Protein AF-A0A9E1KWN9-F1 (afdb_monomer)

Structure (mmCIF, N/CA/C/O backbone):
data_AF-A0A9E1KWN9-F1
#
_entry.id   AF-A0A9E1KWN9-F1
#
loop_
_atom_site.group_PDB
_atom_site.id
_atom_site.type_symbol
_atom_site.label_atom_id
_atom_site.label_alt_id
_atom_site.label_comp_id
_atom_site.label_asym_id
_atom_site.label_entity_id
_atom_site.label_seq_id
_atom_site.pdbx_PDB_ins_code
_atom_site.Cartn_x
_atom_site.Cartn_y
_atom_site.Cartn_z
_atom_site.occupancy
_atom_site.B_iso_or_equiv
_atom_site.auth_seq_id
_atom_site.auth_comp_id
_atom_site.auth_asym_id
_atom_site.auth_atom_id
_atom_site.pdbx_PDB_model_num
ATOM 1 N N . MET A 1 1 ? 59.776 -15.707 -30.354 1.00 56.22 1 MET A N 1
ATOM 2 C CA . MET A 1 1 ? 58.339 -15.728 -29.993 1.00 56.22 1 MET A CA 1
ATOM 3 C C . MET A 1 1 ? 57.561 -15.311 -31.237 1.00 56.22 1 MET A C 1
ATOM 5 O O . MET A 1 1 ? 57.771 -14.201 -31.705 1.00 56.22 1 MET A O 1
ATOM 9 N N . ASN A 1 2 ? 56.812 -16.227 -31.865 1.00 66.00 2 ASN A N 1
ATOM 10 C CA . ASN A 1 2 ? 56.290 -16.033 -33.228 1.00 66.00 2 ASN A CA 1
ATOM 11 C C . ASN A 1 2 ? 55.198 -14.960 -33.277 1.00 66.00 2 ASN A C 1
ATOM 13 O O . ASN A 1 2 ? 54.157 -15.102 -32.636 1.00 66.00 2 ASN A O 1
ATOM 17 N N . LEU A 1 3 ? 55.438 -13.918 -34.075 1.00 68.75 3 LEU A N 1
ATOM 18 C CA . LEU A 1 3 ? 54.578 -12.742 -34.233 1.00 68.75 3 LEU A CA 1
ATOM 19 C C . LEU A 1 3 ? 53.142 -13.106 -34.666 1.00 68.75 3 LEU A C 1
ATOM 21 O O . LEU A 1 3 ? 52.185 -12.446 -34.267 1.00 68.75 3 LEU A O 1
ATOM 25 N N . GLU A 1 4 ? 52.974 -14.206 -35.405 1.00 69.00 4 GLU A N 1
ATOM 26 C CA . GLU A 1 4 ? 51.660 -14.732 -35.800 1.00 69.00 4 GLU A CA 1
ATOM 27 C C . GLU A 1 4 ? 50.845 -15.288 -34.626 1.00 69.00 4 GLU A C 1
ATOM 29 O O . GLU A 1 4 ? 49.638 -15.061 -34.556 1.00 69.00 4 GLU A O 1
ATOM 34 N N . LYS A 1 5 ? 51.491 -15.941 -33.649 1.00 66.31 5 LYS A N 1
ATOM 35 C CA . LYS A 1 5 ? 50.798 -16.456 -32.456 1.00 66.31 5 LYS A CA 1
ATOM 36 C C . LYS A 1 5 ? 50.285 -15.320 -31.570 1.00 66.31 5 LYS A C 1
ATOM 38 O O . LYS A 1 5 ? 49.215 -15.445 -30.988 1.00 66.31 5 LYS A O 1
ATOM 43 N N . VAL A 1 6 ? 51.014 -14.201 -31.512 1.00 69.38 6 VAL A N 1
ATOM 44 C CA . VAL A 1 6 ? 50.623 -13.012 -30.733 1.00 69.38 6 VAL A CA 1
ATOM 45 C C . VAL A 1 6 ? 49.420 -12.302 -31.364 1.00 69.38 6 VAL A C 1
ATOM 47 O O . VAL A 1 6 ? 48.503 -11.910 -30.647 1.00 69.38 6 VAL A O 1
ATOM 50 N N . ARG A 1 7 ? 49.372 -12.200 -32.700 1.00 70.81 7 ARG A N 1
ATOM 51 C CA . ARG A 1 7 ? 48.224 -11.620 -33.421 1.00 70.81 7 ARG A CA 1
ATOM 52 C C . ARG A 1 7 ? 46.968 -12.485 -33.321 1.00 70.81 7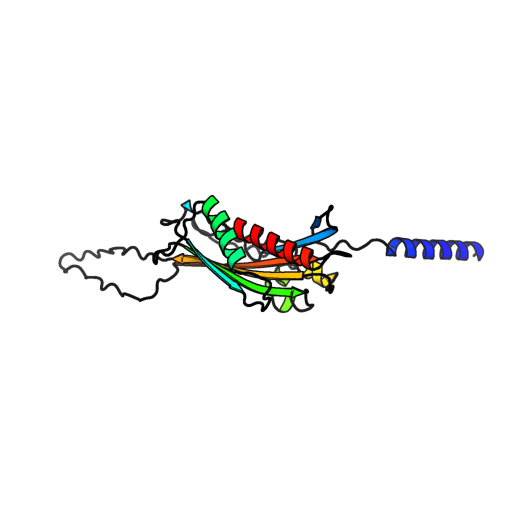 ARG A C 1
ATOM 54 O O . ARG A 1 7 ? 45.877 -11.955 -33.141 1.00 70.81 7 ARG A O 1
ATOM 61 N N . PHE A 1 8 ? 47.112 -13.807 -33.381 1.00 72.00 8 PHE A N 1
ATOM 62 C CA . PHE A 1 8 ? 45.975 -14.716 -33.234 1.00 72.00 8 PHE A CA 1
ATOM 63 C C . PHE A 1 8 ? 45.383 -14.667 -31.814 1.00 72.00 8 PHE A C 1
ATOM 65 O O . PHE A 1 8 ? 44.166 -14.592 -31.650 1.00 72.00 8 PHE A O 1
ATOM 72 N N . LEU A 1 9 ? 46.238 -14.603 -30.784 1.00 66.94 9 LEU A N 1
ATOM 73 C CA . LEU A 1 9 ? 45.800 -14.430 -29.395 1.00 66.94 9 LEU A CA 1
ATOM 74 C C . LEU A 1 9 ? 45.128 -13.071 -29.143 1.00 66.94 9 LEU A C 1
ATOM 76 O O . LEU A 1 9 ? 44.145 -13.027 -28.406 1.00 66.94 9 LEU A O 1
ATOM 80 N N . SER A 1 10 ? 45.595 -11.977 -29.760 1.00 69.56 10 SER A N 1
ATOM 81 C CA . SER A 1 10 ? 44.974 -10.658 -29.560 1.00 69.56 10 SER A CA 1
ATOM 82 C C . SER A 1 10 ? 43.585 -10.559 -30.196 1.00 69.56 10 SER A C 1
ATOM 84 O O . SER A 1 10 ? 42.695 -9.937 -29.623 1.00 69.56 10 SER A O 1
ATOM 86 N N . VAL A 1 11 ? 43.370 -11.193 -31.353 1.00 73.50 11 VAL A N 1
ATOM 87 C CA . VAL A 1 11 ? 42.056 -11.220 -32.019 1.00 73.50 11 VAL A CA 1
ATOM 88 C C . VAL A 1 11 ? 41.052 -12.050 -31.216 1.00 73.50 11 VAL A C 1
ATOM 90 O O . VAL A 1 11 ? 39.916 -11.616 -31.032 1.00 73.50 11 VAL A O 1
ATOM 93 N N . ILE A 1 12 ? 41.474 -13.192 -30.661 1.00 70.62 12 ILE A N 1
ATOM 94 C CA . ILE A 1 12 ? 40.624 -14.021 -29.790 1.00 70.62 12 ILE A CA 1
ATOM 95 C C . ILE A 1 12 ? 40.292 -13.292 -28.479 1.00 70.62 12 ILE A C 1
ATOM 97 O O . ILE A 1 12 ? 39.143 -13.323 -28.039 1.00 70.62 12 ILE A O 1
ATOM 101 N N . ALA A 1 13 ? 41.261 -12.592 -27.880 1.00 67.06 13 ALA A N 1
ATOM 102 C CA . ALA A 1 13 ? 41.037 -11.802 -26.669 1.00 67.06 13 ALA A CA 1
ATOM 103 C C . ALA A 1 13 ? 40.053 -10.639 -26.903 1.00 67.06 13 ALA A C 1
ATOM 105 O O . ALA A 1 13 ? 39.143 -10.444 -26.100 1.00 67.06 13 ALA A O 1
ATOM 106 N N . CYS A 1 14 ? 40.162 -9.918 -28.027 1.00 63.59 14 CYS A N 1
ATOM 107 C CA . CYS A 1 14 ? 39.187 -8.885 -28.394 1.00 63.59 14 CYS A CA 1
ATOM 108 C C . CYS A 1 14 ? 37.793 -9.463 -28.674 1.00 63.59 14 CYS A C 1
ATOM 110 O O . CYS A 1 14 ? 36.802 -8.875 -28.247 1.00 63.59 14 CYS A O 1
ATOM 112 N N . ALA A 1 15 ? 37.695 -10.620 -29.337 1.00 59.53 15 ALA A N 1
ATOM 113 C CA . ALA A 1 15 ? 36.408 -11.267 -29.590 1.00 59.53 15 ALA A CA 1
ATOM 114 C C . ALA A 1 15 ? 35.714 -11.698 -28.283 1.00 59.53 15 ALA A C 1
ATOM 116 O O . ALA A 1 15 ? 34.515 -11.482 -28.127 1.00 59.53 15 ALA A O 1
ATOM 117 N N . LEU A 1 16 ? 36.461 -12.230 -27.309 1.00 57.16 16 LEU A N 1
ATOM 118 C CA . LEU A 1 16 ? 35.929 -12.617 -25.995 1.00 57.16 16 LEU A CA 1
ATOM 119 C C . LEU A 1 16 ? 35.422 -11.423 -25.167 1.00 57.16 16 LEU A C 1
ATOM 121 O O . LEU A 1 16 ? 34.406 -11.553 -24.487 1.00 57.16 16 LEU A O 1
ATOM 125 N N . ILE A 1 17 ? 36.064 -10.253 -25.261 1.00 58.91 17 ILE A N 1
ATOM 126 C CA . ILE A 1 17 ? 35.610 -9.029 -24.571 1.00 58.91 17 ILE A CA 1
ATOM 127 C C . ILE A 1 17 ? 34.277 -8.524 -25.150 1.00 58.91 17 ILE A C 1
ATOM 129 O O . ILE A 1 17 ? 33.421 -8.056 -24.399 1.00 58.91 17 ILE A O 1
ATOM 133 N N . VAL A 1 18 ? 34.049 -8.680 -26.459 1.00 57.69 18 VAL A N 1
ATOM 134 C CA . VAL A 1 18 ? 32.788 -8.275 -27.106 1.00 57.69 18 VAL A CA 1
ATOM 135 C C . VAL A 1 18 ? 31.614 -9.171 -26.685 1.00 57.69 18 VAL A C 1
ATOM 137 O O . VAL A 1 18 ? 30.505 -8.671 -26.510 1.00 57.69 18 VAL A O 1
ATOM 140 N N . PHE A 1 19 ? 31.835 -10.467 -26.435 1.00 51.00 19 PHE A N 1
ATOM 141 C CA . PHE A 1 19 ? 30.758 -11.378 -26.014 1.00 51.00 19 PHE A CA 1
ATOM 142 C C . PHE A 1 19 ? 30.335 -11.223 -24.544 1.00 51.00 19 PHE A C 1
ATOM 144 O O . PHE A 1 19 ? 29.174 -11.474 -24.221 1.00 51.00 19 PHE A O 1
ATOM 151 N N . ILE A 1 20 ? 31.220 -10.762 -23.653 1.00 53.47 20 ILE A N 1
ATOM 152 C CA . ILE A 1 20 ? 30.871 -10.517 -22.239 1.00 53.47 20 ILE A CA 1
ATOM 153 C C . ILE A 1 20 ? 30.045 -9.220 -22.081 1.00 53.47 20 ILE A C 1
ATOM 155 O O . ILE A 1 20 ? 29.282 -9.081 -21.127 1.00 53.47 20 ILE A O 1
ATOM 159 N N . GLY A 1 21 ? 30.103 -8.302 -23.054 1.00 45.66 21 GLY A N 1
ATOM 160 C CA . GLY A 1 21 ? 29.384 -7.022 -23.032 1.00 45.66 21 GLY A CA 1
ATOM 161 C C . GLY A 1 21 ? 27.869 -7.078 -23.297 1.00 45.66 21 GLY A C 1
ATOM 162 O O . GLY A 1 21 ? 27.203 -6.054 -23.167 1.00 45.66 21 GLY A O 1
ATOM 163 N N . CYS A 1 22 ? 27.297 -8.235 -23.657 1.00 49.06 22 CYS A N 1
ATOM 164 C CA . CYS A 1 22 ? 25.861 -8.364 -23.967 1.00 49.06 22 CYS A CA 1
ATOM 165 C C . CYS A 1 22 ? 25.029 -9.091 -22.898 1.00 49.06 22 CYS A C 1
ATOM 167 O O . CYS A 1 22 ? 23.821 -9.267 -23.085 1.00 49.06 22 CYS A O 1
ATOM 169 N N . ALA A 1 23 ? 25.623 -9.495 -21.772 1.00 44.94 23 ALA A N 1
ATOM 170 C CA . ALA A 1 23 ? 24.852 -10.004 -20.644 1.00 44.94 23 ALA A CA 1
ATOM 171 C C . ALA A 1 23 ? 24.158 -8.826 -19.947 1.00 44.94 23 ALA A C 1
ATOM 173 O O . ALA A 1 23 ? 24.761 -8.111 -19.148 1.00 44.94 23 ALA A O 1
ATOM 174 N N . ARG A 1 24 ? 22.885 -8.589 -20.292 1.00 51.06 24 ARG A N 1
ATOM 175 C CA . ARG A 1 24 ? 22.071 -7.550 -19.650 1.00 51.06 24 ARG A CA 1
ATOM 176 C C . ARG A 1 24 ? 21.989 -7.860 -18.154 1.00 51.06 24 ARG A C 1
ATOM 178 O O . ARG A 1 24 ? 21.494 -8.934 -17.809 1.00 51.06 24 ARG A O 1
ATOM 185 N N . PRO A 1 25 ? 22.426 -6.956 -17.269 1.00 51.59 25 PRO A N 1
ATOM 186 C CA . PRO A 1 25 ? 22.285 -7.174 -15.844 1.00 51.59 25 PRO A CA 1
ATOM 187 C C . PRO A 1 25 ? 20.797 -7.221 -15.514 1.00 51.59 25 PRO A C 1
ATOM 189 O O . PRO A 1 25 ? 20.053 -6.252 -15.670 1.00 51.59 25 PRO A O 1
ATOM 192 N N . THR A 1 26 ? 20.342 -8.396 -15.098 1.00 49.69 26 THR A N 1
ATOM 193 C CA . THR A 1 26 ? 19.056 -8.550 -14.431 1.00 49.69 26 THR A CA 1
ATOM 194 C C . THR A 1 26 ? 19.097 -7.696 -13.175 1.00 49.69 26 THR A C 1
ATOM 196 O O . THR A 1 26 ? 19.992 -7.873 -12.346 1.00 49.69 26 THR A O 1
ATOM 199 N N . ARG A 1 27 ? 18.154 -6.759 -13.044 1.00 57.09 27 ARG A N 1
ATOM 200 C CA . ARG A 1 27 ? 18.037 -5.908 -11.861 1.00 57.09 27 ARG A CA 1
ATOM 201 C C . ARG A 1 27 ? 17.775 -6.821 -10.659 1.00 57.09 27 ARG A C 1
ATOM 203 O O . ARG A 1 27 ? 16.701 -7.411 -10.545 1.00 57.09 27 ARG A O 1
ATOM 210 N N . LEU A 1 28 ? 18.798 -7.024 -9.830 1.00 54.22 28 LEU A N 1
ATOM 211 C CA . LEU A 1 28 ? 18.762 -7.979 -8.724 1.00 54.22 28 LEU A CA 1
ATOM 212 C C . LEU A 1 28 ? 17.609 -7.623 -7.773 1.00 54.22 28 LEU A C 1
ATOM 214 O O . LEU A 1 28 ? 17.496 -6.487 -7.320 1.00 54.22 28 LEU A O 1
ATOM 218 N N . GLY A 1 29 ? 16.744 -8.600 -7.492 1.00 62.94 29 GLY A N 1
ATOM 219 C CA . GLY A 1 29 ? 15.608 -8.456 -6.577 1.00 62.94 29 GLY A CA 1
ATOM 220 C C . GLY A 1 29 ? 14.261 -8.106 -7.224 1.00 62.94 29 GLY A C 1
ATOM 221 O O . GLY A 1 29 ? 13.245 -8.156 -6.536 1.00 62.94 29 GLY A O 1
ATOM 222 N N . MET A 1 30 ? 14.202 -7.813 -8.527 1.00 74.00 30 MET A N 1
ATOM 223 C CA . MET A 1 30 ? 12.922 -7.661 -9.230 1.00 74.00 30 MET A CA 1
ATOM 224 C C . MET A 1 30 ? 12.526 -8.920 -9.992 1.00 74.00 30 MET A C 1
ATOM 226 O O . MET A 1 30 ? 13.355 -9.591 -10.605 1.00 74.00 30 MET A O 1
ATOM 230 N N . ILE A 1 31 ? 11.231 -9.217 -9.978 1.00 78.56 31 ILE A N 1
ATOM 231 C CA . ILE A 1 31 ? 10.635 -10.302 -10.749 1.00 78.56 31 ILE A CA 1
ATOM 232 C C . ILE A 1 31 ? 10.217 -9.731 -12.099 1.00 78.56 31 ILE A C 1
ATOM 234 O O . ILE A 1 31 ? 9.526 -8.715 -12.158 1.00 78.56 31 ILE A O 1
ATOM 238 N N . LYS A 1 32 ? 10.649 -10.380 -13.182 1.00 82.25 32 LYS A N 1
ATOM 239 C CA . LYS A 1 32 ? 10.257 -10.019 -14.544 1.00 82.25 32 LYS A CA 1
ATOM 240 C C . LYS A 1 32 ? 8.963 -10.733 -14.917 1.00 82.25 32 LYS A C 1
ATOM 242 O O . LYS A 1 32 ? 8.909 -11.960 -14.880 1.00 82.25 32 LYS A O 1
ATOM 247 N N . ASP A 1 33 ? 7.964 -9.971 -15.334 1.00 82.44 33 ASP A N 1
ATOM 248 C CA . ASP A 1 33 ? 6.782 -10.497 -16.000 1.00 82.44 33 ASP A CA 1
ATOM 249 C C . ASP A 1 33 ? 7.162 -10.963 -17.421 1.00 82.44 33 ASP A C 1
ATOM 251 O O . ASP A 1 33 ? 7.656 -10.157 -18.221 1.00 82.44 33 ASP A O 1
ATOM 255 N N . PRO A 1 34 ? 6.980 -12.254 -17.758 1.00 76.94 34 PRO A N 1
ATOM 256 C CA . PRO A 1 34 ? 7.309 -12.772 -19.080 1.00 76.94 34 PRO A CA 1
ATOM 257 C C . PRO A 1 34 ? 6.409 -12.216 -20.192 1.00 76.94 34 PRO A C 1
ATOM 259 O O . PRO A 1 34 ? 6.856 -12.177 -21.336 1.00 76.94 34 PRO A O 1
ATOM 262 N N . ALA A 1 35 ? 5.180 -11.785 -19.885 1.00 81.56 35 ALA A N 1
ATOM 263 C CA . ALA A 1 35 ? 4.227 -11.299 -20.882 1.00 81.56 35 ALA A CA 1
ATOM 264 C C . ALA A 1 35 ? 4.481 -9.834 -21.254 1.00 81.56 35 ALA A C 1
ATOM 266 O O . ALA A 1 35 ? 4.519 -9.487 -22.432 1.00 81.56 35 ALA A O 1
ATOM 267 N N . THR A 1 36 ? 4.676 -8.976 -20.251 1.00 81.00 36 THR A N 1
ATOM 268 C CA . THR A 1 36 ? 4.820 -7.523 -20.451 1.00 81.00 36 THR A CA 1
ATOM 269 C C . THR A 1 36 ? 6.276 -7.060 -20.478 1.00 81.00 36 THR A C 1
ATOM 271 O O . THR A 1 36 ? 6.574 -5.963 -20.938 1.00 81.00 36 THR A O 1
ATOM 274 N N . GLY A 1 37 ? 7.208 -7.871 -19.970 1.00 79.94 37 GLY A N 1
ATOM 275 C CA . GLY A 1 37 ? 8.608 -7.485 -19.797 1.00 79.94 37 GLY A CA 1
ATOM 276 C C . GLY A 1 37 ? 8.856 -6.522 -18.629 1.00 79.94 37 GLY A C 1
ATOM 277 O O . GLY A 1 37 ? 10.023 -6.217 -18.358 1.00 79.94 37 GLY A O 1
ATOM 278 N N . ILE A 1 38 ? 7.801 -6.088 -17.926 1.00 84.12 38 ILE A N 1
ATOM 279 C CA . ILE A 1 38 ? 7.877 -5.238 -16.735 1.00 84.12 38 ILE A CA 1
ATOM 280 C C . ILE A 1 38 ? 8.562 -6.017 -15.613 1.00 84.12 38 ILE A C 1
ATOM 282 O O . ILE A 1 38 ? 8.263 -7.180 -15.353 1.00 84.12 38 ILE A O 1
ATOM 286 N N . GLN A 1 39 ? 9.492 -5.367 -14.933 1.00 83.62 39 GLN A N 1
ATOM 287 C CA . GLN A 1 39 ? 10.142 -5.871 -13.734 1.00 83.62 39 GLN A CA 1
ATOM 288 C C . GLN A 1 39 ? 9.571 -5.136 -12.533 1.00 83.62 39 GLN A C 1
ATOM 290 O O . GLN A 1 39 ? 9.497 -3.911 -12.550 1.00 83.62 39 GLN A O 1
ATOM 295 N N . TYR A 1 40 ? 9.176 -5.858 -11.494 1.00 85.81 40 TYR A N 1
ATOM 296 C CA . TYR A 1 40 ? 8.604 -5.261 -10.291 1.00 85.81 40 TYR A CA 1
ATOM 297 C C . TYR A 1 40 ? 9.158 -5.900 -9.021 1.00 85.81 40 TYR A C 1
ATOM 299 O O . TYR A 1 40 ? 9.626 -7.040 -9.014 1.00 85.81 40 TYR A O 1
ATOM 307 N N . GLY A 1 41 ? 9.088 -5.159 -7.923 1.00 82.94 41 GLY A N 1
ATOM 308 C CA . GLY A 1 41 ? 9.465 -5.622 -6.599 1.00 82.94 41 GLY A CA 1
ATOM 309 C C . GLY A 1 41 ? 8.856 -4.761 -5.499 1.00 82.94 41 GLY A C 1
ATOM 310 O O . GLY A 1 41 ? 8.174 -3.763 -5.744 1.00 82.94 41 GLY A O 1
ATOM 311 N N . SER A 1 42 ? 9.065 -5.193 -4.262 1.00 82.88 42 SER A N 1
ATOM 312 C CA . SER A 1 42 ? 8.565 -4.498 -3.081 1.00 82.88 42 SER A CA 1
ATOM 313 C C . SER A 1 42 ? 9.488 -4.698 -1.890 1.00 82.88 42 SER A C 1
ATOM 315 O O . SER A 1 42 ? 10.110 -5.753 -1.764 1.00 82.88 42 SER A O 1
ATOM 317 N N . ALA A 1 43 ? 9.505 -3.710 -1.002 1.00 81.00 43 ALA A N 1
ATOM 318 C CA . ALA A 1 43 ? 10.185 -3.701 0.284 1.00 81.00 43 ALA A CA 1
ATOM 319 C C . ALA A 1 43 ? 9.190 -3.320 1.383 1.00 81.00 43 ALA A C 1
ATOM 321 O O . ALA A 1 43 ? 8.525 -2.291 1.291 1.00 81.00 43 ALA A O 1
ATOM 322 N N . ILE A 1 44 ? 9.103 -4.133 2.429 1.00 79.12 44 ILE A N 1
ATOM 323 C CA . ILE A 1 44 ? 8.234 -3.914 3.583 1.00 79.12 44 ILE A CA 1
ATOM 324 C C . ILE A 1 44 ? 9.124 -3.823 4.819 1.00 79.12 44 ILE A C 1
ATOM 326 O O . ILE A 1 44 ? 9.895 -4.739 5.114 1.00 79.12 44 ILE A O 1
ATOM 330 N N . GLU A 1 45 ? 9.015 -2.709 5.542 1.00 74.56 45 GLU A N 1
ATOM 331 C CA . GLU A 1 45 ? 9.765 -2.473 6.775 1.00 74.56 45 GLU A CA 1
ATOM 332 C C . GLU A 1 45 ? 9.358 -3.473 7.861 1.00 74.56 45 GLU A C 1
ATOM 334 O O . GLU A 1 45 ? 10.198 -4.070 8.519 1.00 74.56 45 GLU A O 1
ATOM 339 N N . ARG A 1 46 ? 8.059 -3.670 8.081 1.00 72.38 46 ARG A N 1
ATOM 340 C CA . ARG A 1 46 ? 7.550 -4.646 9.052 1.00 72.38 46 ARG A CA 1
ATOM 341 C C . ARG A 1 46 ? 6.267 -5.270 8.536 1.00 72.38 46 ARG A C 1
ATOM 343 O O . ARG A 1 46 ? 5.316 -4.557 8.228 1.00 72.38 46 ARG A O 1
ATOM 350 N N . SER A 1 47 ? 6.215 -6.589 8.473 1.00 67.88 47 SER A N 1
ATOM 351 C CA . SER A 1 47 ? 4.940 -7.297 8.423 1.00 67.88 47 SER A CA 1
ATOM 352 C C . SER A 1 47 ? 4.336 -7.308 9.827 1.00 67.88 47 SER A C 1
ATOM 354 O O . SER A 1 47 ? 5.038 -7.562 10.800 1.00 67.88 47 SER A O 1
ATOM 356 N N . PHE A 1 48 ? 3.054 -6.994 9.946 1.00 71.50 48 PHE A N 1
ATOM 357 C CA . PHE A 1 48 ? 2.247 -7.385 11.094 1.00 71.50 48 PHE A CA 1
ATOM 358 C C . PHE A 1 48 ? 1.057 -8.166 10.550 1.00 71.50 48 PHE A C 1
ATOM 360 O O . PHE A 1 48 ? 0.631 -7.893 9.436 1.00 71.50 48 PHE A O 1
ATOM 367 N N . PHE A 1 49 ? 0.575 -9.142 11.314 1.00 68.12 49 PHE A N 1
ATOM 368 C CA . PHE A 1 49 ? -0.596 -9.946 10.977 1.00 68.12 49 PHE A CA 1
ATOM 369 C C . PHE A 1 49 ? -1.654 -9.700 12.046 1.00 68.12 49 PHE A C 1
ATOM 371 O O . PHE A 1 49 ? -1.346 -9.769 13.240 1.00 68.12 49 PHE A O 1
ATOM 378 N N . ILE A 1 50 ? -2.864 -9.353 11.620 1.00 70.94 50 ILE A N 1
ATOM 379 C CA . ILE A 1 50 ? -3.960 -8.948 12.494 1.00 70.94 50 ILE A CA 1
ATOM 380 C C . ILE A 1 50 ? -5.223 -9.658 12.012 1.00 70.94 50 ILE A C 1
ATOM 382 O O . ILE A 1 50 ? -5.632 -9.441 10.886 1.00 70.94 50 ILE A O 1
ATOM 386 N N . ASP A 1 51 ? -5.856 -10.459 12.869 1.00 72.50 51 ASP A N 1
ATOM 387 C CA . ASP A 1 51 ? -7.091 -11.176 12.520 1.00 72.50 51 ASP A CA 1
ATOM 388 C C . ASP A 1 51 ? -8.315 -10.478 13.134 1.00 72.50 51 ASP A C 1
ATOM 390 O O . ASP A 1 51 ? -8.277 -10.035 14.287 1.00 72.50 51 ASP A O 1
ATOM 394 N N . ALA A 1 52 ? -9.417 -10.381 12.386 1.00 74.25 52 ALA A N 1
ATOM 395 C CA . ALA A 1 52 ? -10.669 -9.784 12.848 1.00 74.25 52 ALA A CA 1
ATOM 396 C C . ALA A 1 52 ? -11.197 -10.446 14.134 1.00 74.25 52 ALA A C 1
ATOM 398 O O . ALA A 1 52 ? -11.750 -9.759 14.998 1.00 74.25 52 ALA A O 1
ATOM 399 N N . SER A 1 53 ? -10.976 -11.753 14.306 1.00 74.00 53 SER A N 1
ATOM 400 C CA . SER A 1 53 ? -11.410 -12.526 15.473 1.00 74.00 53 SER A CA 1
ATOM 401 C C . SER A 1 53 ? -10.689 -12.137 16.767 1.00 74.00 53 SER A C 1
ATOM 403 O O . SER A 1 53 ? -11.123 -12.522 17.851 1.00 74.00 53 SER A O 1
ATOM 405 N N . GLN A 1 54 ? -9.573 -11.407 16.681 1.00 73.19 54 GLN A N 1
ATOM 406 C CA . GLN A 1 54 ? -8.802 -10.961 17.846 1.00 73.19 54 GLN A CA 1
ATOM 407 C C . GLN A 1 54 ? -9.412 -9.725 18.522 1.00 73.19 54 GLN A C 1
ATOM 409 O O . GLN A 1 54 ? -8.970 -9.336 19.608 1.00 73.19 54 GLN A O 1
ATOM 414 N N . PHE A 1 55 ? -10.422 -9.101 17.910 1.00 74.62 55 PHE A N 1
ATOM 415 C CA . PHE A 1 55 ? -11.035 -7.875 18.410 1.00 74.62 55 PHE A CA 1
ATOM 416 C C . PHE A 1 55 ? -12.453 -8.107 18.916 1.00 74.62 55 PHE A C 1
ATOM 418 O O . PHE A 1 55 ? -13.255 -8.790 18.293 1.00 74.62 55 PHE A O 1
ATOM 425 N N . GLU A 1 56 ? -12.800 -7.436 20.020 1.00 71.69 56 GLU A N 1
ATOM 426 C CA . GLU A 1 56 ? -14.182 -7.400 20.527 1.00 71.69 56 GLU A CA 1
ATOM 427 C C . GLU A 1 56 ? -15.153 -6.743 19.526 1.00 71.69 56 GLU A C 1
ATOM 429 O O . GLU A 1 56 ? -16.358 -6.964 19.585 1.00 71.69 56 GLU A O 1
ATOM 434 N N . SER A 1 57 ? -14.634 -5.912 18.617 1.00 78.62 57 SER A N 1
ATOM 435 C CA . SER A 1 57 ? -15.388 -5.297 17.531 1.00 78.62 57 SER A CA 1
ATOM 436 C C . SER A 1 57 ? -14.574 -5.376 16.246 1.00 78.62 57 SER A C 1
ATOM 438 O O . SER A 1 57 ? -13.478 -4.825 16.166 1.00 78.62 57 SER A O 1
ATOM 440 N N . ASN A 1 58 ? -15.154 -6.012 15.233 1.00 82.75 58 ASN A N 1
ATOM 441 C CA . ASN A 1 58 ? -14.647 -6.071 13.862 1.00 82.75 58 ASN A CA 1
ATOM 442 C C . ASN A 1 58 ? -14.991 -4.808 13.046 1.00 82.75 58 ASN A C 1
ATOM 444 O O . ASN A 1 58 ? -14.795 -4.785 11.831 1.00 82.75 58 ASN A O 1
ATOM 448 N N . TYR A 1 59 ? -15.529 -3.766 13.693 1.00 88.81 59 TYR A N 1
ATOM 449 C CA . TYR A 1 59 ? -15.865 -2.514 13.029 1.00 88.81 59 TYR A CA 1
ATOM 450 C C . TYR A 1 59 ? -14.605 -1.678 12.818 1.00 88.81 59 TYR A C 1
ATOM 452 O O . TYR A 1 59 ? -13.944 -1.265 13.784 1.00 88.81 59 TYR A O 1
ATOM 460 N N . MET A 1 60 ? -14.273 -1.432 11.555 1.00 88.69 60 MET A N 1
ATOM 461 C CA . MET A 1 60 ? -13.043 -0.775 11.147 1.00 88.69 60 MET A CA 1
ATOM 462 C C . MET A 1 60 ? -13.327 0.563 10.473 1.00 88.69 60 MET A C 1
ATOM 464 O O . MET A 1 60 ? -14.161 0.678 9.581 1.00 88.69 60 MET A O 1
ATOM 468 N N . LYS A 1 61 ? -12.570 1.584 10.874 1.00 91.12 61 LYS A N 1
ATOM 469 C CA . LYS A 1 61 ? -12.521 2.871 10.189 1.00 91.12 61 LYS A CA 1
ATOM 470 C C . LYS A 1 61 ? -11.321 2.909 9.257 1.00 91.12 61 LYS A C 1
ATOM 472 O O . LYS A 1 61 ? -10.185 2.974 9.730 1.00 91.12 61 LYS A O 1
ATOM 477 N N . LEU A 1 62 ? -11.578 2.913 7.954 1.00 91.69 62 LEU A N 1
ATOM 478 C CA . LEU A 1 62 ? -10.551 3.084 6.934 1.00 91.69 62 LEU A CA 1
ATOM 479 C C . LEU A 1 62 ? -10.363 4.569 6.598 1.00 91.69 62 LEU A C 1
ATOM 481 O O . LEU A 1 62 ? -11.313 5.342 6.503 1.00 91.69 62 LEU A O 1
ATOM 485 N N . SER A 1 63 ? -9.112 4.978 6.440 1.00 91.88 63 SER A N 1
ATOM 486 C CA . SER A 1 63 ? -8.711 6.294 5.961 1.00 91.88 63 SER A CA 1
ATOM 487 C C . SER A 1 63 ? -7.545 6.115 5.005 1.00 91.88 63 SER A C 1
ATOM 489 O O . SER A 1 63 ? -6.660 5.289 5.228 1.00 91.88 63 SER A O 1
ATOM 491 N N . ALA A 1 64 ? -7.527 6.895 3.933 1.00 92.38 64 ALA A N 1
ATOM 492 C CA . ALA A 1 64 ? -6.368 6.974 3.070 1.00 92.38 64 ALA A CA 1
ATOM 493 C C . ALA A 1 64 ? -6.122 8.422 2.655 1.00 92.38 64 ALA A C 1
ATOM 495 O O . ALA A 1 64 ? -7.052 9.222 2.538 1.00 92.38 64 ALA A O 1
ATOM 496 N N . ARG A 1 65 ? -4.852 8.782 2.477 1.00 93.56 65 ARG A N 1
ATOM 497 C CA . ARG A 1 65 ? -4.426 10.134 2.109 1.00 93.56 65 ARG A CA 1
ATOM 498 C C . ARG A 1 65 ? -3.281 10.075 1.118 1.00 93.56 65 ARG A C 1
ATOM 500 O O . ARG A 1 65 ? -2.368 9.263 1.255 1.00 93.56 65 ARG A O 1
ATOM 507 N N . ASN A 1 66 ? -3.314 10.987 0.159 1.00 92.06 66 ASN A N 1
ATOM 508 C CA . ASN A 1 66 ? -2.215 11.222 -0.758 1.00 92.06 66 ASN A CA 1
ATOM 509 C C . ASN A 1 66 ? -1.489 12.499 -0.334 1.00 92.06 66 ASN A C 1
ATOM 511 O O . ASN A 1 66 ? -2.081 13.576 -0.377 1.00 92.06 66 ASN A O 1
ATOM 515 N N . VAL A 1 67 ? -0.231 12.372 0.086 1.00 92.75 67 VAL A N 1
ATOM 516 C CA . VAL A 1 67 ? 0.650 13.516 0.371 1.00 92.75 67 VAL A CA 1
ATOM 517 C C . VAL A 1 67 ? 1.857 13.555 -0.569 1.00 92.75 67 VAL A C 1
ATOM 519 O O . VAL A 1 67 ? 2.737 14.390 -0.393 1.00 92.75 67 VAL A O 1
ATOM 522 N N . SER A 1 68 ? 1.894 12.684 -1.582 1.00 87.88 68 SER A N 1
ATOM 523 C CA . SER A 1 68 ? 3.008 12.586 -2.525 1.00 87.88 68 SER A CA 1
ATOM 524 C C . SER A 1 68 ? 2.968 13.636 -3.634 1.00 87.88 68 SER A C 1
ATOM 526 O O . SER A 1 68 ? 3.937 13.771 -4.374 1.00 87.88 68 SER A O 1
ATOM 528 N N . GLY A 1 69 ? 1.841 14.334 -3.801 1.00 84.50 69 GLY A N 1
ATOM 529 C CA . GLY A 1 69 ? 1.628 15.308 -4.878 1.00 84.50 69 GLY A CA 1
ATOM 530 C C . GLY A 1 69 ? 1.212 14.703 -6.227 1.00 84.50 69 GLY A C 1
ATOM 531 O O . GLY A 1 69 ? 0.991 15.445 -7.180 1.00 84.50 69 GLY A O 1
ATOM 532 N N . ASP A 1 70 ? 1.054 13.379 -6.322 1.00 86.00 70 ASP A N 1
ATOM 533 C CA . ASP A 1 70 ? 0.646 12.701 -7.561 1.00 86.00 70 ASP A CA 1
ATOM 534 C C . ASP A 1 70 ? -0.882 12.646 -7.683 1.00 86.00 70 ASP A C 1
ATOM 536 O O . ASP A 1 70 ? -1.536 11.786 -7.092 1.00 86.00 70 ASP A O 1
ATOM 540 N N . TYR A 1 71 ? -1.467 13.545 -8.474 1.00 79.12 71 TYR A N 1
ATOM 541 C CA . TYR A 1 71 ? -2.919 13.624 -8.668 1.00 79.12 71 TYR A CA 1
ATOM 542 C C . TYR A 1 71 ? -3.522 12.389 -9.362 1.00 79.12 71 TYR A C 1
ATOM 544 O O . TYR A 1 71 ? -4.728 12.161 -9.264 1.00 79.12 71 TYR A O 1
ATOM 552 N N . ASN A 1 72 ? -2.710 11.560 -10.029 1.00 78.50 72 ASN A N 1
ATOM 553 C CA . ASN A 1 72 ? -3.188 10.332 -10.667 1.00 78.50 72 ASN A CA 1
ATOM 554 C C . ASN A 1 72 ? -3.447 9.214 -9.650 1.00 78.50 72 ASN A C 1
ATOM 556 O O . ASN A 1 72 ? -3.962 8.148 -10.009 1.00 78.50 72 ASN A O 1
ATOM 560 N N . TYR A 1 73 ? -3.062 9.402 -8.387 1.00 79.75 73 TYR A N 1
ATOM 561 C CA . TYR A 1 73 ? -3.333 8.455 -7.317 1.00 79.75 73 TYR A CA 1
ATOM 562 C C . TYR A 1 73 ? -4.700 8.748 -6.680 1.00 79.75 73 TYR A C 1
ATOM 564 O O . TYR A 1 73 ? -4.818 9.505 -5.712 1.00 79.75 73 TYR A O 1
ATOM 572 N N . LYS A 1 74 ? -5.754 8.137 -7.235 1.00 85.25 74 LYS A N 1
ATOM 573 C CA . LYS A 1 74 ? -7.129 8.272 -6.736 1.00 85.25 74 LYS A CA 1
ATOM 574 C C . LYS A 1 74 ? -7.305 7.526 -5.416 1.00 85.25 74 LYS A C 1
ATOM 576 O O . LYS A 1 74 ? -7.343 6.299 -5.371 1.00 85.25 74 LYS A O 1
ATOM 581 N N . ILE A 1 75 ? -7.432 8.289 -4.335 1.00 89.31 75 ILE A N 1
ATOM 582 C CA . ILE A 1 75 ? -7.625 7.750 -2.985 1.00 89.31 75 ILE A CA 1
ATOM 583 C C . ILE A 1 75 ? -8.966 7.022 -2.837 1.00 89.31 75 ILE A C 1
ATOM 585 O O . ILE A 1 75 ? -9.011 5.998 -2.165 1.00 89.31 75 ILE A O 1
ATOM 589 N N . SER A 1 76 ? -10.024 7.488 -3.506 1.00 89.44 76 SER A N 1
ATOM 590 C CA . SER A 1 76 ? -11.338 6.825 -3.516 1.00 89.44 76 SER A CA 1
ATOM 591 C C . SER A 1 76 ? -11.253 5.367 -3.962 1.00 89.44 76 SER A C 1
ATOM 593 O O . SER A 1 76 ? -11.820 4.487 -3.323 1.00 89.44 76 SER A O 1
ATOM 595 N N . ASP A 1 77 ? -10.495 5.113 -5.028 1.00 89.44 77 ASP A N 1
ATOM 596 C CA . ASP A 1 77 ? -10.387 3.789 -5.637 1.00 89.44 77 ASP A CA 1
ATOM 597 C C . ASP A 1 77 ? -9.584 2.852 -4.728 1.00 89.44 77 ASP A C 1
ATOM 599 O O . ASP A 1 77 ? -9.908 1.673 -4.595 1.00 89.44 77 ASP A O 1
ATOM 603 N N . LEU A 1 78 ? -8.554 3.384 -4.058 1.00 88.81 78 LEU A N 1
ATOM 604 C CA . LEU A 1 78 ? -7.801 2.645 -3.048 1.00 88.81 78 LEU A CA 1
ATOM 605 C C . LEU A 1 78 ? -8.697 2.263 -1.863 1.00 88.81 78 LEU A C 1
ATOM 607 O O . LEU A 1 78 ? -8.686 1.105 -1.457 1.00 88.81 78 LEU A O 1
ATOM 611 N N . VAL A 1 79 ? -9.469 3.216 -1.332 1.00 91.88 79 VAL A N 1
ATOM 612 C CA . VAL A 1 79 ? -10.383 2.983 -0.203 1.00 91.88 79 VAL A CA 1
ATOM 613 C C . VAL A 1 79 ? -11.408 1.915 -0.566 1.00 91.88 79 VAL A C 1
ATOM 615 O O . VAL A 1 79 ? -11.461 0.901 0.117 1.00 91.88 79 VAL A O 1
ATOM 618 N N . GLY A 1 80 ? -12.135 2.067 -1.677 1.00 92.12 80 GLY A N 1
ATOM 619 C CA . GLY A 1 80 ? -13.187 1.116 -2.053 1.00 92.12 80 GLY A CA 1
ATOM 620 C C . GLY A 1 80 ? -12.672 -0.310 -2.277 1.00 92.12 80 GLY A C 1
ATOM 621 O O . GLY A 1 80 ? -13.313 -1.280 -1.868 1.00 92.12 80 GLY A O 1
ATOM 622 N N . ARG A 1 81 ? -11.477 -0.468 -2.867 1.00 91.62 81 ARG A N 1
ATOM 623 C CA . ARG A 1 81 ? -10.867 -1.799 -3.022 1.00 91.62 81 ARG A CA 1
ATOM 624 C C . ARG A 1 81 ? -10.460 -2.398 -1.673 1.00 91.62 81 ARG A C 1
ATOM 626 O O . ARG A 1 81 ? -10.670 -3.586 -1.452 1.00 91.62 81 ARG A O 1
ATOM 633 N N . LEU A 1 82 ? -9.877 -1.597 -0.779 1.00 92.12 82 LEU A N 1
ATOM 634 C CA . LEU A 1 82 ? -9.477 -2.063 0.551 1.00 92.12 82 LEU A CA 1
ATOM 635 C C . LEU A 1 82 ? -10.692 -2.427 1.411 1.00 92.12 82 LEU A C 1
ATOM 637 O O . LEU A 1 82 ? -10.659 -3.462 2.064 1.00 92.12 82 LEU A O 1
ATOM 641 N N . GLU A 1 83 ? -11.772 -1.643 1.372 1.00 92.69 83 GLU A N 1
ATOM 642 C CA . GLU A 1 83 ? -13.034 -1.991 2.043 1.00 92.69 83 GLU A CA 1
ATOM 643 C C . GLU A 1 83 ? -13.565 -3.331 1.547 1.00 92.69 83 GLU A C 1
ATOM 645 O O . GLU A 1 83 ? -13.863 -4.202 2.357 1.00 92.69 83 GLU A O 1
ATOM 650 N N . THR A 1 84 ? -13.592 -3.535 0.225 1.00 92.75 84 THR A N 1
ATOM 651 C CA . THR A 1 84 ? -14.023 -4.807 -0.374 1.00 92.75 84 THR A CA 1
ATOM 652 C C . THR A 1 84 ? -13.199 -5.979 0.166 1.00 92.75 84 THR A C 1
ATOM 654 O O . THR A 1 84 ? -13.758 -6.927 0.712 1.00 92.75 84 THR A O 1
ATOM 657 N N . SER A 1 85 ? -11.867 -5.889 0.094 1.00 92.12 85 SER A N 1
ATOM 658 C CA . SER A 1 85 ? -10.983 -6.976 0.532 1.00 92.12 85 SER A CA 1
ATOM 659 C C . SER A 1 85 ? -11.050 -7.238 2.037 1.00 92.12 85 SER A C 1
ATOM 661 O O . SER A 1 85 ? -11.039 -8.383 2.479 1.00 92.12 85 SER A O 1
ATOM 663 N N . PHE A 1 86 ? -11.152 -6.195 2.854 1.00 91.00 86 PHE A N 1
ATOM 664 C CA . PHE A 1 86 ? -11.274 -6.355 4.297 1.00 91.00 86 PHE A CA 1
ATOM 665 C C . PHE A 1 86 ? -12.661 -6.867 4.707 1.00 91.00 86 PHE A C 1
ATOM 667 O O . PHE A 1 86 ? -12.769 -7.634 5.663 1.00 91.00 86 PHE A O 1
ATOM 674 N N . SER A 1 87 ? -13.724 -6.529 3.978 1.00 91.38 87 SER A N 1
ATOM 675 C CA . SER A 1 87 ? -15.040 -7.125 4.213 1.00 91.38 87 SER A CA 1
ATOM 676 C C . SER A 1 87 ? -15.060 -8.623 3.935 1.00 91.38 87 SER A C 1
ATOM 678 O O . SER A 1 87 ? -15.647 -9.368 4.71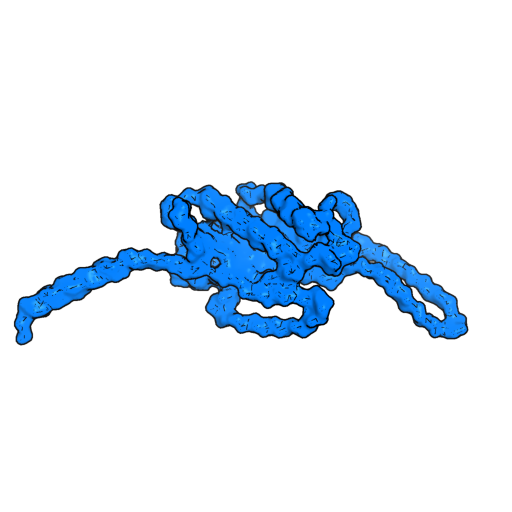7 1.00 91.38 87 SER A O 1
ATOM 680 N N . GLU A 1 88 ? -14.345 -9.089 2.910 1.00 91.00 88 GLU A N 1
ATOM 681 C CA . GLU A 1 88 ? -14.145 -10.525 2.653 1.00 91.00 88 GLU A CA 1
ATOM 682 C C . GLU A 1 88 ? -13.412 -11.233 3.807 1.00 91.00 88 GLU A C 1
ATOM 684 O O . GLU A 1 88 ? -13.635 -12.418 4.046 1.00 91.00 88 GLU A O 1
ATOM 689 N N . LYS A 1 89 ? -12.593 -10.498 4.570 1.00 88.44 89 LYS A N 1
ATOM 690 C CA . LYS A 1 89 ? -11.873 -10.980 5.763 1.00 88.44 89 LYS A CA 1
ATOM 691 C C . LYS A 1 89 ? -12.661 -10.828 7.070 1.00 88.44 89 LYS A C 1
ATOM 693 O O . LYS A 1 89 ? -12.144 -11.128 8.141 1.00 88.44 89 LYS A O 1
ATOM 698 N N . GLY A 1 90 ? -13.918 -10.383 7.001 1.00 87.44 90 GLY A N 1
ATOM 699 C CA . GLY A 1 90 ? -14.822 -10.294 8.151 1.00 87.44 90 GLY A CA 1
ATOM 700 C C . GLY A 1 90 ? -14.854 -8.936 8.858 1.00 87.44 90 GLY A C 1
ATOM 701 O O . GLY A 1 90 ? -15.479 -8.822 9.918 1.00 87.44 90 GLY A O 1
ATOM 702 N N . TYR A 1 91 ? -14.234 -7.894 8.295 1.00 89.06 91 TYR A N 1
ATOM 703 C CA . TYR A 1 91 ? -14.350 -6.527 8.811 1.00 89.06 91 TYR A CA 1
ATOM 704 C C . TYR A 1 91 ? -15.638 -5.848 8.341 1.00 89.06 91 TYR A C 1
ATOM 706 O O . TYR A 1 91 ? -16.101 -6.028 7.216 1.00 89.06 91 TYR A O 1
ATOM 714 N N . SER A 1 92 ? -16.219 -5.029 9.213 1.00 89.19 92 SER A N 1
ATOM 715 C CA . SER A 1 92 ? -17.407 -4.229 8.903 1.00 89.19 92 SER A CA 1
ATOM 716 C C . SER A 1 92 ? -17.057 -2.745 8.832 1.00 89.19 92 SER A C 1
ATOM 718 O O . SER A 1 92 ? -16.278 -2.252 9.649 1.00 89.19 92 SER A O 1
ATOM 720 N N . PHE A 1 93 ? -17.660 -2.039 7.876 1.00 87.75 93 PHE A N 1
ATOM 721 C CA . PHE A 1 93 ? -17.445 -0.612 7.620 1.00 87.75 93 PHE A CA 1
ATOM 722 C C . PHE A 1 93 ? -18.741 0.187 7.767 1.00 87.75 93 PHE A C 1
ATOM 724 O O . PHE A 1 93 ? -19.842 -0.363 7.706 1.00 87.75 93 PHE A O 1
ATOM 731 N N . GLY A 1 94 ? -18.605 1.499 7.948 1.00 77.25 94 GLY A N 1
ATOM 732 C CA . GLY A 1 94 ? -19.698 2.467 7.879 1.00 77.25 94 GLY A CA 1
ATOM 733 C C . GLY A 1 94 ? -19.475 3.685 8.778 1.00 77.25 94 GLY A C 1
ATOM 734 O O . GLY A 1 94 ? -18.415 3.859 9.382 1.00 77.25 94 GLY A O 1
ATOM 735 N N . ASP A 1 95 ? -20.508 4.519 8.886 1.00 68.56 95 ASP A N 1
ATOM 736 C CA . ASP A 1 95 ? -20.435 5.838 9.528 1.00 68.56 95 ASP A CA 1
ATOM 737 C C . ASP A 1 95 ? -20.592 5.820 11.057 1.00 68.56 95 ASP A C 1
ATOM 739 O O . ASP A 1 95 ? -20.777 6.868 11.686 1.00 68.56 95 ASP A O 1
ATOM 743 N N . SER A 1 96 ? -20.515 4.646 11.693 1.00 68.06 96 SER A N 1
ATOM 744 C CA . SER A 1 96 ? -20.580 4.585 13.152 1.00 68.06 96 SER A CA 1
ATOM 745 C C . SER A 1 96 ? -19.424 5.372 13.770 1.00 68.06 96 SER A C 1
ATOM 747 O O . SER A 1 96 ? -18.248 5.191 13.440 1.00 68.06 96 SER A O 1
ATOM 749 N N . LYS A 1 97 ? -19.756 6.235 14.738 1.00 67.69 97 LYS A N 1
ATOM 750 C CA . LYS A 1 97 ? -18.760 6.918 15.578 1.00 67.69 97 LYS A CA 1
ATOM 751 C C . LYS A 1 97 ? -17.966 5.928 16.435 1.00 67.69 97 LYS A C 1
ATOM 753 O O . LYS A 1 97 ? -16.865 6.255 16.876 1.00 67.69 97 LYS A O 1
ATOM 758 N N . GLU A 1 98 ? -18.502 4.728 16.642 1.00 75.62 98 GLU A N 1
ATOM 759 C CA . GLU A 1 98 ? -17.862 3.649 17.379 1.00 75.62 98 GLU A CA 1
ATOM 760 C C . GLU A 1 98 ? -17.192 2.665 16.418 1.00 75.62 98 GLU A C 1
ATOM 762 O O . GLU A 1 98 ? -17.856 1.898 15.726 1.00 75.62 98 GLU A O 1
ATOM 767 N N . PHE A 1 99 ? -15.861 2.660 16.415 1.00 82.31 99 PHE A N 1
ATOM 768 C CA . PHE A 1 99 ? -15.038 1.660 15.737 1.00 82.31 99 PHE A CA 1
ATOM 769 C C . PHE A 1 99 ? -14.102 0.991 16.751 1.00 82.31 99 PHE A C 1
ATOM 771 O O . PHE A 1 99 ? -13.822 1.542 17.818 1.00 82.31 99 PHE A O 1
ATOM 778 N N . GLY A 1 100 ? -13.672 -0.238 16.474 1.00 80.88 100 GLY A N 1
ATOM 779 C CA . GLY A 1 100 ? -12.654 -0.935 17.269 1.00 80.88 100 GLY A CA 1
ATOM 780 C C . GLY A 1 100 ? -11.245 -0.694 16.730 1.00 80.88 100 GLY A C 1
ATOM 781 O O . GLY A 1 100 ? -10.278 -0.645 17.490 1.00 80.88 100 GLY A O 1
ATOM 782 N N . ILE A 1 101 ? -11.145 -0.506 15.413 1.00 86.81 101 ILE A N 1
ATOM 783 C CA . ILE A 1 101 ? -9.889 -0.503 14.667 1.00 86.81 101 ILE A CA 1
ATOM 784 C C . ILE A 1 101 ? -9.887 0.686 13.710 1.00 86.81 101 ILE A C 1
ATOM 786 O O . ILE A 1 101 ? -10.885 0.960 13.045 1.00 86.81 101 ILE A O 1
ATOM 790 N N . LYS A 1 102 ? -8.768 1.400 13.622 1.00 89.00 102 LYS A N 1
ATOM 791 C CA . LYS A 1 102 ? -8.517 2.409 12.594 1.00 89.00 102 LYS A CA 1
ATOM 792 C C . LYS A 1 102 ? -7.377 1.950 11.707 1.00 89.00 102 LYS A C 1
ATOM 794 O O . LYS A 1 102 ? -6.278 1.732 12.209 1.00 89.00 102 LYS A O 1
ATOM 799 N N . PHE A 1 103 ? -7.625 1.885 10.410 1.00 91.00 103 PHE A N 1
ATOM 800 C CA . PHE A 1 103 ? -6.617 1.622 9.395 1.00 91.00 103 PHE A CA 1
ATOM 801 C C . PHE A 1 103 ? -6.377 2.901 8.596 1.00 91.00 103 PHE A C 1
ATOM 803 O O . PHE A 1 103 ? -7.323 3.510 8.101 1.00 91.00 103 PHE A O 1
ATOM 810 N N . ASP A 1 104 ? -5.128 3.346 8.505 1.00 92.50 104 ASP A N 1
ATOM 811 C CA . ASP A 1 104 ? -4.746 4.568 7.797 1.00 92.50 104 ASP A CA 1
ATOM 812 C C . ASP A 1 104 ? -3.623 4.275 6.799 1.00 92.50 104 ASP A C 1
ATOM 814 O O . ASP A 1 104 ? -2.567 3.764 7.179 1.00 92.50 104 ASP A O 1
ATOM 818 N N . VAL A 1 105 ? -3.844 4.618 5.529 1.00 93.31 105 VAL A N 1
ATOM 819 C CA . VAL A 1 105 ? -2.848 4.499 4.456 1.00 93.31 105 VAL A CA 1
ATOM 820 C C . VAL A 1 105 ? -2.442 5.885 3.985 1.00 93.31 105 VAL A C 1
ATOM 822 O O . VAL A 1 105 ? -3.256 6.651 3.478 1.00 93.31 105 VAL A O 1
ATOM 825 N N . VAL A 1 106 ? -1.166 6.218 4.109 1.00 94.19 106 VAL A N 1
ATOM 826 C CA . VAL A 1 106 ? -0.622 7.495 3.646 1.00 94.19 106 VAL A CA 1
ATOM 827 C C . VAL A 1 106 ? 0.367 7.229 2.526 1.00 94.19 106 VAL A C 1
ATOM 829 O O . VAL A 1 106 ? 1.397 6.603 2.755 1.00 94.19 106 VAL A O 1
ATOM 832 N N . ILE A 1 107 ? 0.075 7.715 1.324 1.00 93.56 107 ILE A N 1
ATOM 833 C CA . ILE A 1 107 ? 1.024 7.689 0.209 1.00 93.56 107 ILE A CA 1
ATOM 834 C C . ILE A 1 107 ? 2.004 8.848 0.407 1.00 93.56 107 ILE A C 1
ATOM 836 O O . ILE A 1 107 ? 1.630 10.005 0.220 1.00 93.56 107 ILE A O 1
ATOM 840 N N . GLU A 1 108 ? 3.226 8.534 0.847 1.00 91.69 108 GLU A N 1
ATOM 841 C CA . GLU A 1 108 ? 4.282 9.507 1.167 1.00 91.69 108 GLU A CA 1
ATOM 842 C C . GLU A 1 108 ? 5.023 9.970 -0.093 1.00 91.69 108 GLU A C 1
ATOM 844 O O . GLU A 1 108 ? 5.377 11.140 -0.205 1.00 91.69 108 GLU A O 1
ATOM 849 N N . TYR A 1 109 ? 5.257 9.062 -1.042 1.00 90.00 109 TYR A N 1
ATOM 850 C CA . TYR A 1 109 ? 5.992 9.346 -2.272 1.00 90.00 109 TYR A CA 1
ATOM 851 C C . TYR A 1 109 ? 5.427 8.556 -3.446 1.00 90.00 109 TYR A C 1
ATOM 853 O O . TYR A 1 109 ? 5.005 7.413 -3.283 1.00 90.00 109 TYR A O 1
ATOM 861 N N . SER A 1 110 ? 5.446 9.166 -4.626 1.00 89.56 110 SER A N 1
ATOM 862 C CA . SER A 1 110 ? 4.989 8.583 -5.881 1.00 89.56 110 SER A CA 1
ATOM 863 C C . SER A 1 110 ? 5.755 9.266 -7.008 1.00 89.56 110 SER A C 1
ATOM 865 O O . SER A 1 110 ? 5.594 10.469 -7.210 1.00 89.56 110 SER A O 1
ATOM 867 N N . GLY A 1 111 ? 6.646 8.549 -7.688 1.00 87.50 111 GLY A N 1
ATOM 868 C CA . GLY A 1 111 ? 7.538 9.160 -8.674 1.00 87.50 111 GLY A CA 1
ATOM 869 C C . GLY A 1 111 ? 8.655 8.235 -9.137 1.00 87.50 111 GLY A C 1
ATOM 870 O O . GLY A 1 111 ? 8.615 7.031 -8.902 1.00 87.50 111 GLY A O 1
ATOM 871 N N . HIS A 1 112 ? 9.658 8.795 -9.807 1.00 84.56 112 HIS A N 1
ATOM 872 C CA . HIS A 1 112 ? 10.837 8.042 -10.240 1.00 84.56 112 HIS A CA 1
ATOM 873 C C . HIS A 1 112 ? 11.836 7.857 -9.098 1.00 84.56 112 HIS A C 1
ATOM 875 O O . HIS A 1 112 ? 11.946 8.708 -8.217 1.00 84.56 112 HIS A O 1
ATOM 881 N N . ILE A 1 113 ? 12.582 6.752 -9.115 1.00 78.06 113 ILE A N 1
ATOM 882 C CA . ILE A 1 113 ? 13.640 6.517 -8.126 1.00 78.06 113 ILE A CA 1
ATOM 883 C C . ILE A 1 113 ? 14.716 7.605 -8.244 1.00 78.06 113 ILE A C 1
ATOM 885 O O . ILE A 1 113 ? 15.198 7.896 -9.335 1.00 78.06 113 ILE A O 1
ATOM 889 N N . GLN A 1 114 ? 15.122 8.166 -7.103 1.00 73.12 114 GLN A N 1
ATOM 890 C CA . GLN A 1 114 ? 16.220 9.132 -6.995 1.00 73.12 114 GLN A CA 1
ATOM 891 C C . GLN A 1 114 ? 17.408 8.521 -6.240 1.00 73.12 114 GLN A C 1
ATOM 893 O O . GLN A 1 114 ? 17.220 7.675 -5.363 1.00 73.12 114 GLN A O 1
ATOM 898 N N . GLU A 1 115 ? 18.628 8.991 -6.524 1.00 66.00 115 GLU A N 1
ATOM 899 C CA . GLU A 1 115 ? 19.873 8.475 -5.920 1.00 66.00 115 GLU A CA 1
ATOM 900 C C . GLU A 1 115 ? 19.848 8.512 -4.382 1.00 66.00 115 GLU A C 1
ATOM 902 O O . GLU A 1 115 ? 20.295 7.582 -3.713 1.00 66.00 115 GLU A O 1
ATOM 907 N N . ASN A 1 116 ? 19.232 9.547 -3.805 1.00 68.50 116 ASN A N 1
ATOM 908 C CA . ASN A 1 116 ? 19.219 9.776 -2.361 1.00 68.50 116 ASN A CA 1
ATOM 909 C C . ASN A 1 116 ? 18.033 9.132 -1.625 1.00 68.50 116 ASN A C 1
ATOM 911 O O . ASN A 1 116 ? 17.867 9.355 -0.424 1.00 68.50 116 ASN A O 1
ATOM 915 N N . MET A 1 117 ? 17.214 8.306 -2.287 1.00 71.38 117 MET A N 1
ATOM 916 C CA . MET A 1 117 ? 16.050 7.695 -1.631 1.00 71.38 117 MET A CA 1
ATOM 917 C C . MET A 1 117 ? 16.427 6.771 -0.474 1.00 71.38 117 MET A C 1
ATOM 919 O O . MET A 1 117 ? 15.703 6.731 0.514 1.00 71.38 117 MET A O 1
ATOM 923 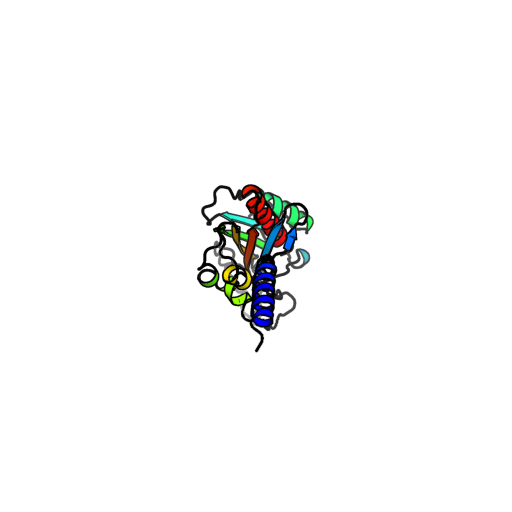N N . ALA A 1 118 ? 17.557 6.063 -0.546 1.00 68.94 118 ALA A N 1
ATOM 924 C CA . ALA A 1 118 ? 18.017 5.225 0.565 1.00 68.94 118 ALA A CA 1
ATOM 925 C C . ALA A 1 118 ? 18.404 6.056 1.805 1.00 68.94 118 ALA A C 1
ATOM 927 O O . ALA A 1 118 ? 18.184 5.613 2.930 1.00 68.94 118 ALA A O 1
ATOM 928 N N . ALA A 1 119 ? 18.928 7.271 1.601 1.00 66.75 119 ALA A N 1
ATOM 929 C CA . ALA A 1 119 ? 19.242 8.209 2.677 1.00 66.75 119 ALA A CA 1
ATOM 930 C C . ALA A 1 119 ? 17.976 8.880 3.238 1.00 66.75 119 ALA A C 1
ATOM 932 O O . ALA A 1 119 ? 17.837 9.030 4.449 1.00 66.75 119 ALA A O 1
ATOM 933 N N . GLN A 1 120 ? 17.027 9.241 2.367 1.00 70.19 120 GLN A N 1
ATOM 934 C CA . GLN A 1 120 ? 15.755 9.851 2.761 1.00 70.19 120 GLN A CA 1
ATOM 935 C C . GLN A 1 120 ? 14.818 8.855 3.465 1.00 70.19 120 GLN A C 1
ATOM 937 O O . GLN A 1 120 ? 14.117 9.206 4.414 1.00 70.19 120 GLN A O 1
ATOM 942 N N . TYR A 1 121 ? 14.822 7.599 3.025 1.00 69.94 121 TYR A N 1
ATOM 943 C CA . TYR A 1 121 ? 13.999 6.518 3.550 1.00 69.94 121 TYR A CA 1
ATOM 944 C C . TYR A 1 121 ? 14.900 5.416 4.097 1.00 69.94 121 TYR A C 1
ATOM 946 O O . TYR A 1 121 ? 15.092 4.379 3.467 1.00 69.94 121 TYR A O 1
ATOM 954 N N . GLY A 1 122 ? 15.417 5.628 5.310 1.00 66.75 122 GLY A N 1
ATOM 955 C CA . GLY A 1 122 ? 16.398 4.743 5.946 1.00 66.75 122 GLY A CA 1
ATOM 956 C C . GLY A 1 122 ? 16.015 3.257 5.992 1.00 66.75 122 GLY A C 1
ATOM 957 O O . GLY A 1 122 ? 16.909 2.420 5.964 1.00 66.75 122 GLY A O 1
ATOM 958 N N . PHE A 1 123 ? 14.723 2.893 5.976 1.00 73.06 123 PHE A N 1
ATOM 959 C CA . PHE A 1 123 ? 14.306 1.484 5.888 1.00 73.06 123 PHE A CA 1
ATOM 960 C C . PHE A 1 123 ? 14.711 0.823 4.561 1.00 73.06 123 PHE A C 1
ATOM 962 O O . PHE A 1 123 ? 15.050 -0.355 4.533 1.00 73.06 123 PHE A O 1
ATOM 969 N N . LEU A 1 124 ? 14.748 1.586 3.468 1.00 71.62 124 LEU A N 1
ATOM 970 C CA . LEU A 1 124 ? 15.165 1.108 2.152 1.00 71.62 124 LEU A CA 1
ATOM 971 C C . LEU A 1 124 ? 16.668 0.805 2.103 1.00 71.62 124 LEU A C 1
ATOM 973 O O . LEU A 1 124 ? 17.073 -0.103 1.376 1.00 71.62 124 LEU A O 1
ATOM 977 N N . GLY A 1 125 ? 17.468 1.521 2.904 1.00 59.34 125 GLY A N 1
ATOM 978 C CA . GLY A 1 125 ? 18.888 1.236 3.138 1.00 59.34 125 GLY A CA 1
ATOM 979 C C . GLY A 1 125 ? 19.139 0.193 4.237 1.00 59.34 125 GLY A C 1
ATOM 980 O O . GLY A 1 125 ? 20.059 -0.604 4.133 1.00 59.34 125 GLY A O 1
ATOM 981 N N . ALA A 1 126 ? 18.309 0.114 5.278 1.00 59.44 126 ALA A N 1
ATOM 982 C CA . ALA A 1 126 ? 18.476 -0.873 6.349 1.00 59.44 126 ALA A CA 1
ATOM 983 C C . ALA A 1 126 ? 18.295 -2.312 5.843 1.00 59.44 126 ALA A C 1
ATOM 985 O O . ALA A 1 126 ? 18.986 -3.228 6.289 1.00 59.44 126 ALA A O 1
ATOM 986 N N . LEU A 1 127 ? 17.416 -2.511 4.858 1.00 56.97 127 LEU A N 1
ATOM 987 C CA . LEU A 1 127 ? 17.189 -3.823 4.262 1.00 56.97 127 LEU A CA 1
ATOM 988 C C . LEU A 1 127 ? 18.430 -4.368 3.516 1.00 56.97 127 LEU A C 1
ATOM 990 O O . LEU A 1 127 ? 18.512 -5.572 3.295 1.00 56.97 127 LEU A O 1
ATOM 994 N N . THR A 1 128 ? 19.418 -3.534 3.156 1.00 52.03 128 THR A N 1
ATOM 995 C CA . THR A 1 128 ? 20.625 -3.963 2.416 1.00 52.03 128 THR A CA 1
ATOM 996 C C . THR A 1 128 ? 21.754 -4.474 3.314 1.00 52.03 128 THR A C 1
ATOM 998 O O . THR A 1 128 ? 22.731 -5.003 2.793 1.00 52.03 128 THR A O 1
ATOM 1001 N N . GLY A 1 129 ? 21.659 -4.297 4.640 1.00 38.28 129 GLY A N 1
ATOM 1002 C CA . GLY A 1 129 ? 22.804 -4.397 5.559 1.00 38.28 129 GLY A CA 1
ATOM 1003 C C . GLY A 1 129 ? 22.792 -5.528 6.592 1.00 38.28 129 GLY A C 1
ATOM 1004 O O . GLY A 1 129 ? 23.763 -5.658 7.331 1.00 38.28 129 GLY A O 1
ATOM 1005 N N . GLY A 1 130 ? 21.751 -6.360 6.664 1.00 36.72 130 GLY A N 1
ATOM 1006 C CA . GLY A 1 130 ? 21.731 -7.522 7.560 1.00 36.72 130 GLY A CA 1
ATOM 1007 C C . GLY A 1 130 ? 20.441 -7.663 8.358 1.00 36.72 130 GLY A C 1
ATOM 1008 O O . GLY A 1 130 ? 19.794 -6.688 8.733 1.00 36.72 130 GLY A O 1
ATOM 1009 N N . VAL A 1 131 ? 20.068 -8.917 8.610 1.00 37.50 131 VAL A N 1
ATOM 1010 C CA . VAL A 1 131 ? 18.913 -9.296 9.427 1.00 37.50 131 VAL A CA 1
ATOM 1011 C C . VAL A 1 131 ? 19.131 -8.793 10.855 1.00 37.50 131 VAL A C 1
ATOM 1013 O O . VAL A 1 131 ? 19.811 -9.433 11.655 1.00 37.50 131 VAL A O 1
ATOM 1016 N N . VAL A 1 132 ? 18.543 -7.650 11.201 1.00 39.69 132 VAL A N 1
ATOM 1017 C CA . VAL A 1 132 ? 18.412 -7.237 12.601 1.00 39.69 132 VAL A CA 1
ATOM 1018 C C . VAL A 1 132 ? 17.243 -8.023 13.184 1.00 39.69 132 VAL A C 1
ATOM 1020 O O . VAL A 1 132 ? 16.080 -7.651 13.038 1.00 39.69 132 VAL A O 1
ATOM 1023 N N . GLY A 1 133 ? 17.554 -9.158 13.811 1.00 35.53 133 GLY A N 1
ATOM 1024 C CA . GLY A 1 133 ? 16.588 -9.936 14.576 1.00 35.53 133 GLY A CA 1
ATOM 1025 C C . GLY A 1 133 ? 16.112 -9.141 15.790 1.00 35.53 133 GLY A C 1
ATOM 1026 O O . GLY A 1 133 ? 16.770 -9.130 16.828 1.00 35.53 133 GLY A O 1
ATOM 1027 N N . TYR A 1 134 ? 14.959 -8.485 15.676 1.00 40.75 134 TYR A N 1
ATOM 1028 C CA . TYR A 1 134 ? 14.276 -7.900 16.824 1.00 40.75 134 TYR A CA 1
ATOM 1029 C C . TYR A 1 134 ? 13.578 -9.015 17.609 1.00 40.75 134 TYR A C 1
ATOM 1031 O O . TYR A 1 134 ? 12.528 -9.517 17.214 1.00 40.75 134 TYR A O 1
ATOM 1039 N N . ARG A 1 135 ? 14.164 -9.413 18.743 1.00 34.66 135 ARG A N 1
ATOM 1040 C CA . ARG A 1 135 ? 13.472 -10.235 19.743 1.00 34.66 135 ARG A CA 1
ATOM 1041 C C . ARG A 1 135 ? 12.421 -9.367 20.433 1.00 34.66 135 ARG A C 1
ATOM 1043 O O . ARG A 1 135 ? 12.774 -8.510 21.238 1.00 34.66 135 ARG A O 1
ATOM 1050 N N . SER A 1 136 ? 11.144 -9.583 20.129 1.00 38.44 136 SER A N 1
ATOM 1051 C CA . SER A 1 136 ? 10.048 -9.095 20.967 1.00 38.44 136 SER A CA 1
ATOM 1052 C C . SER A 1 136 ? 9.629 -10.227 21.915 1.00 38.44 136 SER A C 1
ATOM 1054 O O . SER A 1 136 ? 9.418 -11.363 21.490 1.00 38.44 136 SER A O 1
ATOM 1056 N N . ASN A 1 137 ? 9.563 -9.936 23.217 1.00 40.44 137 ASN A N 1
ATOM 1057 C CA . ASN A 1 137 ? 8.960 -10.817 2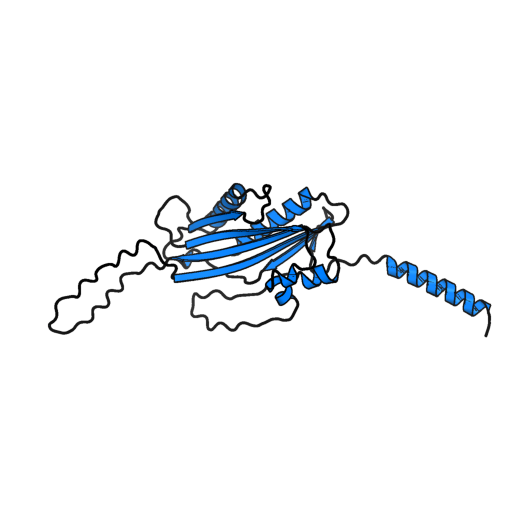4.220 1.00 40.44 137 ASN A CA 1
ATOM 1058 C C . ASN A 1 137 ? 7.429 -10.689 24.123 1.00 40.44 137 ASN A C 1
ATOM 1060 O O . ASN A 1 137 ? 6.788 -10.169 25.035 1.00 40.44 137 ASN A O 1
ATOM 1064 N N . ALA A 1 138 ? 6.858 -11.102 22.992 1.00 40.47 138 ALA A N 1
ATOM 1065 C CA . ALA A 1 138 ? 5.432 -10.980 22.727 1.00 40.47 138 ALA A CA 1
ATOM 1066 C C . ALA A 1 138 ? 4.618 -11.917 23.629 1.00 40.47 138 ALA A C 1
ATOM 1068 O O . ALA A 1 138 ? 4.713 -13.143 23.538 1.00 40.47 138 ALA A O 1
ATOM 1069 N N . ARG A 1 139 ? 3.772 -11.333 24.486 1.00 38.94 139 ARG A N 1
ATOM 1070 C CA . ARG A 1 139 ? 2.612 -12.033 25.060 1.00 38.94 139 ARG A CA 1
ATOM 1071 C C . ARG A 1 139 ? 1.610 -12.313 23.935 1.00 38.94 139 ARG A C 1
ATOM 1073 O O . ARG A 1 139 ? 1.568 -11.576 22.953 1.00 38.94 139 ARG A O 1
ATOM 1080 N N . ALA A 1 140 ? 0.813 -13.373 24.080 1.00 34.47 140 ALA A N 1
ATOM 1081 C CA . ALA A 1 140 ? -0.220 -13.752 23.113 1.00 34.47 140 ALA A CA 1
ATOM 1082 C C . ALA A 1 140 ? -1.054 -12.522 22.688 1.00 34.47 140 ALA A C 1
ATOM 1084 O O . ALA A 1 140 ? -1.775 -11.958 23.510 1.00 34.47 140 ALA A O 1
ATOM 1085 N N . GLY A 1 141 ? -0.891 -12.083 21.432 1.00 43.16 141 GLY A N 1
ATOM 1086 C CA . GLY A 1 141 ? -1.538 -10.889 20.869 1.00 43.16 141 GLY A CA 1
ATOM 1087 C C . GLY A 1 141 ? -0.605 -9.812 20.289 1.00 43.16 141 GLY A C 1
ATOM 1088 O O . GLY A 1 141 ? -1.105 -8.869 19.684 1.00 43.16 141 GLY A O 1
ATOM 1089 N N . GLU A 1 142 ? 0.722 -9.915 20.432 1.00 41.12 142 GLU A N 1
ATOM 1090 C CA . GLU A 1 142 ? 1.667 -8.951 19.837 1.00 41.12 142 GLU A CA 1
ATOM 1091 C C . GLU A 1 142 ? 2.232 -9.428 18.485 1.00 41.12 142 GLU A C 1
ATOM 1093 O O . GLU A 1 142 ? 2.802 -10.512 18.368 1.00 41.12 142 GLU A O 1
ATOM 1098 N N . ALA A 1 143 ? 2.066 -8.591 17.453 1.00 46.62 143 ALA A N 1
ATOM 1099 C CA . ALA A 1 143 ? 2.459 -8.866 16.073 1.00 46.62 143 ALA A CA 1
ATOM 1100 C C . ALA A 1 143 ? 3.975 -9.097 15.908 1.00 46.62 143 ALA A C 1
ATOM 1102 O O . ALA A 1 143 ? 4.796 -8.258 16.289 1.00 46.62 143 ALA A O 1
ATOM 1103 N N . ILE A 1 144 ? 4.336 -10.223 15.287 1.00 45.25 144 ILE A N 1
ATOM 1104 C CA . ILE A 1 144 ? 5.716 -10.586 14.940 1.00 45.25 144 ILE A CA 1
ATOM 1105 C C . ILE A 1 144 ? 6.142 -9.789 13.700 1.00 45.25 144 ILE A C 1
ATOM 1107 O O . ILE A 1 144 ? 5.588 -9.973 12.621 1.00 45.25 144 ILE A O 1
ATOM 1111 N N . GLY A 1 145 ? 7.134 -8.907 13.860 1.00 42.97 145 GLY A N 1
ATOM 1112 C CA . GLY A 1 145 ? 7.673 -8.071 12.787 1.00 42.97 145 GLY A CA 1
ATOM 1113 C C . GLY A 1 145 ? 8.715 -8.794 11.935 1.00 42.97 145 GLY A C 1
ATOM 1114 O O . GLY A 1 145 ? 9.847 -8.954 12.384 1.00 42.97 145 GLY A O 1
ATOM 1115 N N . VAL A 1 146 ? 8.371 -9.178 10.703 1.00 48.97 146 VAL A N 1
ATOM 1116 C CA . VAL A 1 146 ? 9.340 -9.692 9.713 1.00 48.97 146 VAL A CA 1
ATOM 1117 C C . VAL A 1 146 ? 9.659 -8.602 8.684 1.00 48.97 146 VAL A C 1
ATOM 1119 O O . VAL A 1 146 ? 8.746 -7.997 8.122 1.00 48.97 146 VAL A O 1
ATOM 1122 N N . LEU A 1 147 ? 10.951 -8.350 8.446 1.00 51.59 147 LEU A N 1
ATOM 1123 C CA . LEU A 1 147 ? 11.454 -7.538 7.328 1.00 51.59 147 LEU A CA 1
ATOM 1124 C C . LEU A 1 147 ? 11.368 -8.383 6.049 1.00 51.59 147 LEU A C 1
ATOM 1126 O O . LEU A 1 147 ? 11.957 -9.464 6.002 1.00 51.59 147 LEU A O 1
ATOM 1130 N N . ALA A 1 148 ? 10.653 -7.923 5.021 1.00 54.03 148 ALA A N 1
ATOM 1131 C CA . ALA A 1 148 ? 10.457 -8.697 3.793 1.00 54.03 148 ALA A CA 1
ATOM 1132 C C . ALA A 1 148 ? 10.589 -7.819 2.546 1.00 54.03 148 ALA A C 1
ATOM 1134 O O . ALA A 1 148 ? 9.890 -6.817 2.410 1.00 54.03 148 ALA A O 1
ATOM 1135 N N . GLY A 1 149 ? 11.446 -8.218 1.604 1.00 54.00 149 GLY A N 1
ATOM 1136 C CA . GLY A 1 149 ? 11.449 -7.646 0.260 1.00 54.00 149 GLY A CA 1
ATOM 1137 C C . GLY A 1 149 ? 12.819 -7.415 -0.367 1.00 54.00 149 GLY A C 1
ATOM 1138 O O . GLY A 1 149 ? 13.861 -7.523 0.276 1.00 54.00 149 GLY A O 1
ATOM 1139 N N . ALA A 1 150 ? 12.783 -7.094 -1.657 1.00 55.72 150 ALA A N 1
ATOM 1140 C CA . ALA A 1 150 ? 13.947 -6.703 -2.436 1.00 55.72 150 ALA A CA 1
ATOM 1141 C C . ALA A 1 150 ? 14.264 -5.227 -2.202 1.00 55.72 150 ALA A C 1
ATOM 1143 O O . ALA A 1 150 ? 13.367 -4.395 -2.086 1.00 55.72 150 ALA A O 1
ATOM 1144 N N . THR A 1 151 ? 15.543 -4.899 -2.090 1.00 57.75 151 THR A N 1
ATOM 1145 C CA . THR A 1 151 ? 15.975 -3.658 -1.449 1.00 57.75 151 THR A CA 1
ATOM 1146 C C . THR A 1 151 ? 16.370 -2.606 -2.467 1.00 57.75 151 THR A C 1
ATOM 1148 O O . THR A 1 151 ? 16.887 -2.928 -3.538 1.00 57.75 151 THR A O 1
ATOM 1151 N N . LEU A 1 152 ? 16.188 -1.328 -2.120 1.00 53.91 152 LEU A N 1
ATOM 1152 C CA . LEU A 1 152 ? 16.660 -0.266 -2.997 1.00 53.91 152 LEU A CA 1
ATOM 1153 C C . LEU A 1 152 ? 18.178 -0.245 -3.117 1.00 53.91 152 LEU A C 1
ATOM 1155 O O . LEU A 1 152 ? 18.627 0.178 -4.158 1.00 53.91 152 LEU A O 1
ATOM 1159 N N . GLY A 1 153 ? 18.993 -0.708 -2.163 1.00 50.31 153 GLY A N 1
ATOM 1160 C CA . GLY A 1 153 ? 20.451 -0.726 -2.391 1.00 50.31 153 GLY A CA 1
ATOM 1161 C C . GLY A 1 153 ? 20.889 -1.705 -3.484 1.00 50.31 153 GLY A C 1
ATOM 1162 O O . GLY A 1 153 ? 21.849 -1.417 -4.192 1.00 50.31 153 GLY A O 1
ATOM 1163 N N . ALA A 1 154 ? 20.148 -2.798 -3.710 1.00 50.94 154 ALA A N 1
ATOM 1164 C CA . ALA A 1 154 ? 20.364 -3.666 -4.874 1.00 50.94 154 ALA A CA 1
ATOM 1165 C C . ALA A 1 154 ? 19.940 -2.992 -6.200 1.00 50.94 154 ALA A C 1
ATOM 1167 O O . ALA A 1 154 ? 20.498 -3.279 -7.261 1.00 50.94 154 ALA A O 1
ATOM 1168 N N . ILE A 1 155 ? 18.982 -2.060 -6.137 1.00 51.00 155 ILE A N 1
ATOM 1169 C CA . ILE A 1 155 ? 18.402 -1.360 -7.296 1.00 51.00 155 ILE A CA 1
ATOM 1170 C C . ILE A 1 155 ? 19.155 -0.059 -7.607 1.00 51.00 155 ILE A C 1
ATOM 1172 O O . ILE A 1 155 ? 19.441 0.220 -8.762 1.00 51.00 155 ILE A O 1
ATOM 1176 N N . ALA A 1 156 ? 19.548 0.699 -6.589 1.00 47.34 156 ALA A N 1
ATOM 1177 C CA . ALA A 1 156 ? 20.281 1.957 -6.656 1.00 47.34 156 ALA A CA 1
ATOM 1178 C C . ALA A 1 156 ? 21.767 1.730 -6.954 1.00 47.34 156 ALA A C 1
ATOM 1180 O O . ALA A 1 156 ? 22.353 2.495 -7.708 1.00 47.34 156 ALA A O 1
ATOM 1181 N N . GLY A 1 157 ? 22.365 0.646 -6.439 1.00 45.09 157 GLY A N 1
ATOM 1182 C CA . GLY A 1 157 ? 23.742 0.275 -6.775 1.00 45.09 157 GLY A CA 1
ATOM 1183 C C . GLY A 1 157 ? 23.915 -0.241 -8.207 1.00 45.09 157 GLY A C 1
ATOM 1184 O O . GLY A 1 157 ? 25.039 -0.285 -8.697 1.00 45.09 157 GLY A O 1
ATOM 1185 N N . SER A 1 158 ? 22.823 -0.630 -8.880 1.00 43.34 158 SER A N 1
ATOM 1186 C CA . SER A 1 158 ? 22.872 -1.129 -10.258 1.00 43.34 158 SER A CA 1
ATOM 1187 C C . SER A 1 158 ? 22.268 -0.157 -11.273 1.00 43.34 158 SER A C 1
ATOM 1189 O O . SER A 1 158 ? 22.853 0.013 -12.336 1.00 43.34 158 SER A O 1
ATOM 1191 N N . TYR A 1 159 ? 21.146 0.504 -10.971 1.00 49.66 159 TYR A N 1
ATOM 1192 C CA . TYR A 1 159 ? 20.373 1.283 -11.939 1.00 49.66 159 TYR A CA 1
ATOM 1193 C C . TYR A 1 159 ? 19.432 2.286 -11.248 1.00 49.66 159 TYR A C 1
ATOM 1195 O O . TYR A 1 159 ? 18.216 2.069 -11.210 1.00 49.66 159 TYR A O 1
ATOM 1203 N N . VAL A 1 160 ? 19.955 3.432 -10.790 1.00 51.00 160 VAL A N 1
ATOM 1204 C CA . VAL A 1 160 ? 19.143 4.661 -10.667 1.00 51.00 160 VAL A CA 1
ATOM 1205 C C . VAL A 1 160 ? 18.789 5.091 -12.088 1.00 51.00 160 VAL A C 1
ATOM 1207 O O . VAL A 1 160 ? 19.457 5.898 -12.717 1.00 51.00 160 VAL A O 1
ATOM 1210 N N . THR A 1 161 ? 17.816 4.403 -12.667 1.00 54.88 161 THR A N 1
ATOM 1211 C CA . THR A 1 161 ? 17.421 4.574 -14.062 1.00 54.88 161 THR A CA 1
ATOM 1212 C C . THR A 1 161 ? 16.130 5.353 -14.098 1.00 54.88 161 THR A C 1
ATOM 1214 O O . THR A 1 161 ? 15.192 5.027 -13.366 1.00 54.88 161 THR A O 1
ATOM 1217 N N . GLU A 1 162 ? 16.088 6.339 -14.992 1.00 57.09 162 GLU A N 1
ATOM 1218 C CA . GLU A 1 162 ? 14.932 7.193 -15.28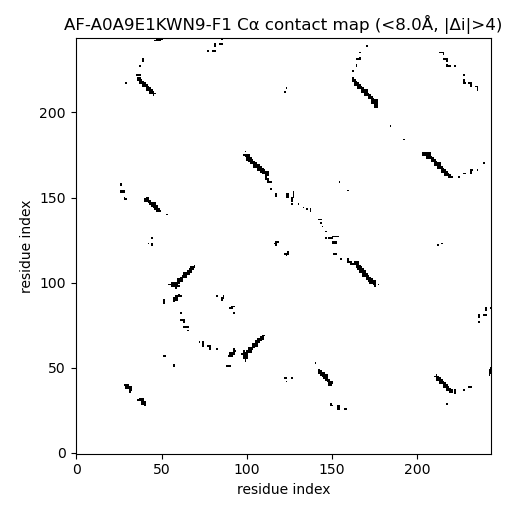6 1.00 57.09 162 GLU A CA 1
ATOM 1219 C C . GLU A 1 162 ? 13.653 6.373 -15.572 1.00 57.09 162 GLU A C 1
ATOM 1221 O O . GLU A 1 162 ? 12.546 6.857 -15.372 1.00 57.09 162 GLU A O 1
ATOM 1226 N N . ASP A 1 163 ? 13.783 5.083 -15.894 1.00 71.62 163 ASP A N 1
ATOM 1227 C CA . ASP A 1 163 ? 12.679 4.173 -16.225 1.00 71.62 163 ASP A CA 1
ATOM 1228 C C . ASP A 1 163 ? 12.050 3.428 -15.030 1.00 71.62 163 ASP A C 1
ATOM 1230 O O . ASP A 1 163 ? 11.246 2.512 -15.229 1.00 71.62 163 ASP A O 1
ATOM 1234 N N . THR A 1 164 ? 12.440 3.728 -13.784 1.00 78.81 164 THR A N 1
ATOM 1235 C CA . THR A 1 164 ? 11.906 3.022 -12.602 1.00 78.81 164 THR A CA 1
ATOM 1236 C C . THR A 1 164 ? 11.019 3.923 -11.765 1.00 78.81 164 THR A C 1
ATOM 1238 O O . THR A 1 164 ? 11.473 4.922 -11.209 1.00 78.81 164 THR A O 1
ATOM 1241 N N . TYR A 1 165 ? 9.761 3.525 -11.632 1.00 86.56 165 TYR A N 1
ATOM 1242 C CA . TYR A 1 165 ? 8.768 4.198 -10.813 1.00 86.56 165 TYR A CA 1
ATOM 1243 C C . TYR A 1 165 ? 8.639 3.506 -9.456 1.00 86.56 165 TYR A C 1
ATOM 1245 O O . TYR A 1 165 ? 8.668 2.277 -9.368 1.00 86.56 165 TYR A O 1
ATOM 1253 N N . ILE A 1 166 ? 8.483 4.294 -8.400 1.00 87.25 166 ILE A N 1
ATOM 1254 C CA . ILE A 1 166 ? 8.357 3.851 -7.017 1.00 87.25 166 ILE A CA 1
ATOM 1255 C C . ILE A 1 166 ? 7.221 4.596 -6.318 1.00 87.25 166 ILE A C 1
ATOM 1257 O O . ILE A 1 166 ? 7.049 5.807 -6.457 1.00 87.25 166 ILE A O 1
ATOM 1261 N N . VAL A 1 167 ? 6.477 3.855 -5.506 1.00 90.38 167 VAL A N 1
ATOM 1262 C CA . VAL A 1 167 ? 5.517 4.391 -4.546 1.00 90.38 167 VAL A CA 1
ATOM 1263 C C . VAL A 1 167 ? 5.941 3.964 -3.151 1.00 90.38 167 VAL A C 1
ATOM 1265 O O . VAL A 1 167 ? 6.218 2.787 -2.914 1.00 90.38 167 VAL A O 1
ATOM 1268 N N . ILE A 1 168 ? 5.972 4.920 -2.226 1.00 89.81 168 ILE A N 1
ATOM 1269 C CA . ILE A 1 168 ? 6.223 4.681 -0.805 1.00 89.81 168 ILE A CA 1
ATOM 1270 C C . ILE A 1 168 ? 4.956 5.041 -0.044 1.00 89.81 168 ILE A C 1
ATOM 1272 O O . ILE A 1 168 ? 4.472 6.172 -0.112 1.00 89.81 168 ILE A O 1
ATOM 1276 N N . ALA A 1 169 ? 4.433 4.075 0.698 1.00 92.06 169 ALA A N 1
ATOM 1277 C CA . ALA A 1 169 ? 3.263 4.233 1.536 1.00 92.06 169 ALA A CA 1
ATOM 1278 C C . ALA A 1 169 ? 3.592 3.889 2.988 1.00 92.06 169 ALA A C 1
ATOM 1280 O O . ALA A 1 169 ? 4.316 2.936 3.279 1.00 92.06 169 ALA A O 1
ATOM 1281 N N . LYS A 1 170 ? 3.011 4.647 3.909 1.00 92.12 170 LYS A N 1
ATOM 1282 C CA . LYS A 1 170 ? 2.966 4.327 5.328 1.00 92.12 170 LYS A CA 1
ATOM 1283 C C . LYS A 1 170 ? 1.585 3.785 5.659 1.00 92.12 170 LYS A C 1
ATOM 1285 O O . LYS A 1 170 ? 0.585 4.470 5.465 1.00 92.12 170 LYS A O 1
ATOM 1290 N N . VAL A 1 171 ? 1.541 2.577 6.200 1.00 91.75 171 VAL A N 1
ATOM 1291 C CA . VAL A 1 171 ? 0.315 1.939 6.680 1.00 91.75 171 VAL A CA 1
ATOM 1292 C C . VAL A 1 171 ? 0.345 1.932 8.198 1.00 91.75 171 VAL A C 1
ATOM 1294 O O . VAL A 1 171 ? 1.350 1.554 8.798 1.00 91.75 171 VAL A O 1
ATOM 1297 N N . SER A 1 172 ? -0.735 2.382 8.828 1.00 90.25 172 SER A N 1
ATOM 1298 C CA . SER A 1 172 ? -0.870 2.420 10.284 1.00 90.25 172 SER A CA 1
ATOM 1299 C C . SER A 1 172 ? -2.172 1.768 10.723 1.00 90.25 172 SER A C 1
ATOM 1301 O O . SER A 1 172 ? -3.227 2.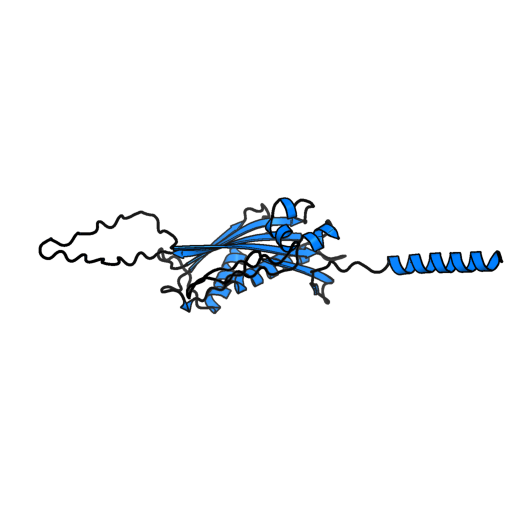046 10.159 1.00 90.25 172 SER A O 1
ATOM 1303 N N . VAL A 1 173 ? -2.100 0.947 11.766 1.00 89.00 173 VAL A N 1
ATOM 1304 C CA . VAL A 1 173 ? -3.254 0.311 12.402 1.00 89.00 173 VAL A CA 1
ATOM 1305 C C . VAL A 1 173 ? -3.285 0.705 13.864 1.00 89.00 173 VAL A C 1
ATOM 1307 O O . VAL A 1 173 ? -2.321 0.488 14.596 1.00 89.00 173 VAL A O 1
ATOM 1310 N N . GLY A 1 174 ? -4.391 1.312 14.275 1.00 86.12 174 GLY A N 1
ATOM 1311 C CA . GLY A 1 174 ? -4.662 1.694 15.652 1.00 86.12 174 GLY A CA 1
ATOM 1312 C C . GLY A 1 174 ? -5.825 0.892 16.212 1.00 86.12 174 GLY A C 1
ATOM 1313 O O . GLY A 1 174 ? -6.905 0.880 15.627 1.00 86.12 174 GLY A O 1
ATOM 1314 N N . VAL A 1 175 ? -5.635 0.270 17.369 1.00 84.81 175 VAL A N 1
ATOM 1315 C CA . VAL A 1 175 ? -6.700 -0.423 18.106 1.00 84.81 175 VAL A CA 1
ATOM 1316 C C . VAL A 1 175 ? -7.190 0.511 19.201 1.00 84.81 175 VAL A C 1
ATOM 1318 O O . VAL A 1 175 ? -6.393 0.957 20.029 1.00 84.81 175 VAL A O 1
ATOM 1321 N N . ILE A 1 176 ? -8.479 0.852 19.211 1.00 81.44 176 ILE A N 1
ATOM 1322 C CA . ILE A 1 176 ? -9.024 1.764 20.223 1.00 81.44 176 ILE A CA 1
ATOM 1323 C C . ILE A 1 176 ? -8.947 1.112 21.601 1.00 81.44 176 ILE A C 1
ATOM 1325 O O . ILE A 1 176 ? -9.335 -0.042 21.795 1.00 81.44 176 ILE A O 1
ATOM 1329 N N . ASN A 1 177 ? -8.481 1.886 22.582 1.00 70.25 177 ASN A N 1
ATOM 1330 C CA . ASN A 1 177 ? -8.626 1.526 23.977 1.00 70.25 177 ASN A CA 1
ATOM 1331 C C . ASN A 1 177 ? -10.076 1.770 24.386 1.00 70.25 177 ASN A C 1
ATOM 1333 O O . ASN A 1 177 ? -10.449 2.871 24.792 1.00 70.25 177 ASN A O 1
ATOM 1337 N N . ARG A 1 178 ? -10.912 0.737 24.289 1.00 64.31 178 ARG A N 1
ATOM 1338 C CA . ARG A 1 178 ? -12.138 0.726 25.076 1.00 64.31 178 ARG A CA 1
ATOM 1339 C C . ARG A 1 178 ? -11.683 0.517 26.508 1.00 64.31 178 ARG A C 1
ATOM 1341 O O . ARG A 1 178 ? -11.438 -0.617 26.916 1.00 64.31 178 ARG A O 1
ATOM 1348 N N . LEU A 1 179 ? -11.520 1.613 27.247 1.00 51.97 179 LEU A N 1
ATOM 1349 C CA . LEU A 1 179 ? -11.486 1.569 28.700 1.00 51.97 179 LEU A CA 1
ATOM 1350 C C . LEU A 1 179 ? -12.801 0.908 29.126 1.00 51.97 179 LEU A C 1
ATOM 1352 O O . LEU A 1 179 ? -13.810 1.573 29.345 1.00 51.97 179 LEU A O 1
ATOM 1356 N N . LYS A 1 180 ? -12.821 -0.428 29.214 1.00 47.41 180 LYS A N 1
ATOM 1357 C CA . LYS A 1 180 ? -13.735 -1.098 30.127 1.00 47.41 180 LYS A CA 1
ATOM 1358 C C . LYS A 1 180 ? -13.445 -0.412 31.443 1.00 47.41 180 LYS A C 1
ATOM 1360 O O . LYS A 1 180 ? -12.302 -0.460 31.895 1.00 47.41 180 LYS A O 1
ATOM 1365 N N . SER A 1 181 ? -14.437 0.275 31.999 1.00 45.47 181 SER A N 1
ATOM 1366 C CA . SER A 1 181 ? -14.401 0.712 33.385 1.00 45.47 181 SER A CA 1
ATOM 1367 C C . SER A 1 181 ? -14.102 -0.536 34.211 1.00 45.47 181 SER A C 1
ATOM 1369 O O . SER A 1 181 ? -15.003 -1.320 34.523 1.00 45.47 181 SER A O 1
ATOM 1371 N N . GLN A 1 182 ? -12.827 -0.819 34.462 1.00 42.94 182 GLN A N 1
ATOM 1372 C CA . GLN A 1 182 ? -12.458 -1.861 35.388 1.00 42.94 182 GLN A CA 1
ATOM 1373 C C . GLN A 1 182 ? -12.828 -1.257 36.723 1.00 42.94 182 GLN A C 1
ATOM 1375 O O . GLN A 1 182 ? -12.085 -0.435 37.249 1.00 42.94 182 GLN A O 1
ATOM 1380 N N . LYS A 1 183 ? -14.021 -1.609 37.212 1.00 45.06 183 LYS A N 1
ATOM 1381 C CA . LYS A 1 183 ? -14.434 -1.331 38.579 1.00 45.06 183 LYS A CA 1
ATOM 1382 C C . LYS A 1 183 ? -13.387 -1.979 39.478 1.00 45.06 183 LYS A C 1
ATOM 1384 O O . LYS A 1 183 ? -13.459 -3.171 39.767 1.00 45.06 183 LYS A O 1
ATOM 1389 N N . LYS A 1 184 ? -12.362 -1.224 39.858 1.00 45.41 184 LYS A N 1
ATOM 1390 C CA . LYS A 1 184 ? -11.464 -1.608 40.936 1.00 45.41 184 LYS A CA 1
ATOM 1391 C C . LYS A 1 184 ? -12.190 -1.229 42.213 1.00 45.41 184 LYS A C 1
ATOM 1393 O O . LYS A 1 184 ? -11.987 -0.150 42.751 1.00 45.41 184 LYS A O 1
ATOM 1398 N N . THR A 1 185 ? -13.080 -2.106 42.664 1.00 46.22 185 THR A N 1
ATOM 1399 C CA . THR A 1 185 ? -13.672 -1.982 43.993 1.00 46.22 185 THR A CA 1
ATOM 1400 C C . THR A 1 185 ? -12.556 -2.224 45.001 1.00 46.22 185 THR A C 1
ATOM 1402 O O . THR A 1 185 ? -12.184 -3.363 45.274 1.00 46.22 185 THR A O 1
ATOM 1405 N N . VAL A 1 186 ? -11.963 -1.145 45.508 1.00 48.53 186 VAL A N 1
ATOM 1406 C CA . VAL A 1 186 ? -11.109 -1.220 46.689 1.00 48.53 186 VAL A CA 1
ATOM 1407 C C . VAL A 1 186 ? -12.048 -1.225 47.886 1.00 48.53 186 VAL A C 1
ATOM 1409 O O . VAL A 1 186 ? -12.527 -0.182 48.322 1.00 48.53 186 VAL A O 1
ATOM 1412 N N . THR A 1 187 ? -12.387 -2.417 48.367 1.00 41.78 187 THR A N 1
ATOM 1413 C CA . THR A 1 187 ? -13.279 -2.574 49.514 1.00 41.78 187 THR A CA 1
ATOM 1414 C C . THR A 1 187 ? -12.512 -2.231 50.788 1.00 41.78 187 THR A C 1
ATOM 1416 O O . THR A 1 187 ? -11.803 -3.068 51.343 1.00 41.78 187 THR A O 1
ATOM 1419 N N . PHE A 1 188 ? -12.644 -0.994 51.261 1.00 54.72 188 PHE A N 1
ATOM 1420 C CA . PHE A 1 188 ? -12.366 -0.668 52.656 1.00 54.72 188 PHE A CA 1
ATOM 1421 C C . PHE A 1 188 ? -13.666 -0.825 53.435 1.00 54.72 188 PHE A C 1
ATOM 1423 O O . PHE A 1 188 ? -14.697 -0.295 53.031 1.00 54.72 188 PHE A O 1
ATOM 1430 N N . SER A 1 189 ? -13.617 -1.568 54.537 1.00 51.66 189 SER A N 1
ATOM 1431 C CA . SER A 1 189 ? -14.764 -2.124 55.266 1.00 51.66 189 SER A CA 1
ATOM 1432 C C . SER A 1 189 ? -15.827 -1.127 55.765 1.00 51.66 189 SER A C 1
ATOM 1434 O O . SER A 1 189 ? -16.813 -1.565 56.352 1.00 51.66 189 SER A O 1
ATOM 1436 N N . THR A 1 190 ? -15.667 0.186 55.547 1.00 55.06 190 THR A N 1
ATOM 1437 C CA . THR A 1 190 ? -16.588 1.214 56.065 1.00 55.06 190 THR A CA 1
ATOM 1438 C C . THR A 1 190 ? -16.664 2.502 55.220 1.00 55.06 190 THR A C 1
ATOM 1440 O O . THR A 1 190 ? -17.173 3.509 55.706 1.00 55.06 190 THR A O 1
ATOM 1443 N N . SER A 1 191 ? -16.169 2.531 53.977 1.00 51.38 191 SER A N 1
ATOM 1444 C CA . SER A 1 191 ? -16.173 3.761 53.157 1.00 51.38 191 SER A CA 1
ATOM 1445 C C . SER A 1 191 ? -17.188 3.688 52.005 1.00 51.38 191 SER A C 1
ATOM 1447 O O . SER A 1 191 ? -17.301 2.631 51.383 1.00 51.38 191 SER A O 1
ATOM 1449 N N . PRO A 1 192 ? -17.933 4.774 51.707 1.00 48.75 192 PRO A N 1
ATOM 1450 C CA . PRO A 1 192 ? -18.849 4.810 50.568 1.00 48.75 192 PRO A CA 1
ATOM 1451 C C . PRO A 1 192 ? -18.086 4.616 49.252 1.00 48.75 192 PRO A C 1
ATOM 1453 O O . PRO A 1 192 ? -16.928 5.020 49.136 1.00 48.75 192 PRO A O 1
ATOM 1456 N N . GLU A 1 193 ? -18.735 3.979 48.273 1.00 50.06 193 GLU A N 1
ATOM 1457 C CA . GLU A 1 193 ? -18.141 3.724 46.960 1.00 50.06 193 GLU A CA 1
ATOM 1458 C C . GLU A 1 193 ? -17.646 5.037 46.334 1.00 50.06 193 GLU A C 1
ATOM 1460 O O . GLU A 1 193 ? -18.406 5.999 46.201 1.00 50.06 193 GLU A O 1
ATOM 1465 N N . LEU A 1 194 ? -16.366 5.076 45.950 1.00 49.56 194 LEU A N 1
ATOM 1466 C CA . LEU A 1 194 ? -15.821 6.153 45.128 1.00 49.56 194 LEU A CA 1
ATOM 1467 C C . LEU A 1 194 ? -16.573 6.139 43.793 1.00 49.56 194 LEU A C 1
ATOM 1469 O O . LEU A 1 194 ? -16.455 5.194 43.013 1.00 49.56 194 LEU A O 1
ATOM 1473 N N . GLN A 1 195 ? -17.388 7.166 43.555 1.00 47.88 195 GLN A N 1
ATOM 1474 C CA . GLN A 1 195 ? -17.964 7.403 42.239 1.00 47.88 195 GLN A CA 1
ATOM 1475 C C . GLN A 1 195 ? -16.842 7.903 41.337 1.00 47.88 195 GLN A C 1
ATOM 1477 O O . GLN A 1 195 ? -16.361 9.021 41.503 1.00 47.88 195 GLN A O 1
ATOM 1482 N N . ASP A 1 196 ? -16.416 7.060 40.400 1.00 47.88 196 ASP A N 1
ATOM 1483 C CA . ASP A 1 196 ? -15.503 7.479 39.347 1.00 47.88 196 ASP A CA 1
ATOM 1484 C C . ASP A 1 196 ? -16.218 8.528 38.482 1.00 47.88 196 ASP A C 1
ATOM 1486 O O . ASP A 1 196 ? -17.139 8.210 37.718 1.00 47.88 196 ASP A O 1
ATOM 1490 N N . GLU A 1 197 ? -15.789 9.787 38.585 1.00 42.44 197 GLU A N 1
ATOM 1491 C CA . GLU A 1 197 ? -16.028 10.762 37.530 1.00 42.44 197 GLU A CA 1
ATOM 1492 C C . GLU A 1 197 ? -15.410 10.186 36.258 1.00 42.44 197 GLU A C 1
ATOM 1494 O O . GLU A 1 197 ? -14.192 10.072 36.119 1.00 42.44 197 GLU A O 1
ATOM 1499 N N . LYS A 1 198 ? -16.262 9.770 35.315 1.00 45.75 198 LYS A N 1
ATOM 1500 C CA . LYS A 1 198 ? -15.821 9.537 33.945 1.00 45.75 198 LYS A CA 1
ATOM 1501 C C . LYS A 1 198 ? -15.202 10.846 33.474 1.00 45.75 198 LYS A C 1
ATOM 1503 O O . LYS A 1 198 ? -15.938 11.761 33.113 1.00 45.75 198 LYS A O 1
ATOM 1508 N N . GLU A 1 199 ? -13.877 10.929 33.447 1.00 46.22 199 GLU A N 1
ATOM 1509 C CA . GLU A 1 199 ? -13.193 11.915 32.625 1.00 46.22 199 GLU A CA 1
ATOM 1510 C C . GLU A 1 199 ? -13.664 11.668 31.188 1.00 46.22 199 GLU A C 1
ATOM 1512 O O . GLU A 1 199 ? -13.201 10.762 30.492 1.00 46.22 199 GLU A O 1
ATOM 1517 N N . VAL A 1 200 ? -14.660 12.443 30.752 1.00 47.59 200 VAL A N 1
ATOM 1518 C CA . VAL A 1 200 ? -15.084 12.516 29.356 1.00 47.59 200 VAL A CA 1
ATOM 1519 C C . VAL A 1 2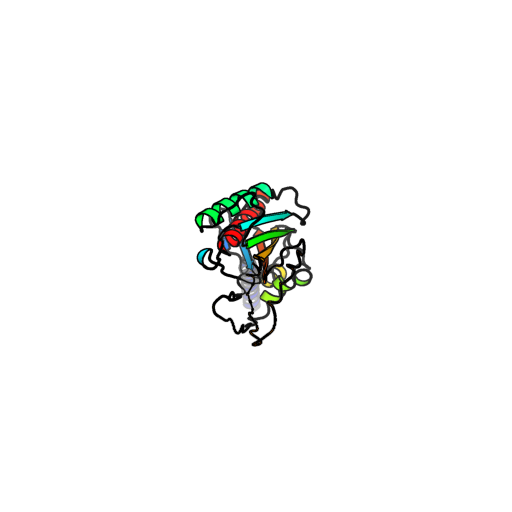00 ? -13.993 13.294 28.631 1.00 47.59 200 VAL A C 1
ATOM 1521 O O . VAL A 1 200 ? -14.165 14.442 28.228 1.00 47.59 200 VAL A O 1
ATOM 1524 N N . LEU A 1 201 ? -12.820 12.681 28.496 1.00 50.16 201 LEU A N 1
ATOM 1525 C CA . LEU A 1 201 ? -11.832 13.126 27.537 1.00 50.16 201 LEU A CA 1
ATOM 1526 C C . LEU A 1 201 ? -12.526 12.975 26.183 1.00 50.16 201 LEU A C 1
ATOM 1528 O O . LEU A 1 201 ? -12.823 11.863 25.752 1.00 50.16 201 LEU A O 1
ATOM 1532 N N . GLY A 1 202 ? -12.844 14.091 25.524 1.00 56.69 202 GLY A N 1
ATOM 1533 C CA . GLY A 1 202 ? -13.510 14.128 24.213 1.00 56.69 202 GLY A CA 1
ATOM 1534 C C . GLY A 1 202 ? -12.698 13.497 23.068 1.00 56.69 202 GLY A C 1
ATOM 1535 O O . GLY A 1 202 ? -12.954 13.781 21.900 1.00 56.69 202 GLY A O 1
ATOM 1536 N N . VAL A 1 203 ? -11.696 12.675 23.391 1.00 59.69 203 VAL A N 1
ATOM 1537 C CA . VAL A 1 203 ? -10.755 12.021 22.490 1.00 59.69 203 VAL A CA 1
ATOM 1538 C C . VAL A 1 203 ? -10.607 10.561 22.917 1.00 59.69 203 VAL A C 1
ATOM 1540 O O . VAL A 1 203 ? -10.170 10.261 24.024 1.00 59.69 203 VAL A O 1
ATOM 1543 N N . ASN A 1 204 ? -10.935 9.639 22.011 1.00 66.31 204 ASN A N 1
ATOM 1544 C CA . ASN A 1 204 ? -10.663 8.217 22.206 1.00 66.31 204 ASN A CA 1
ATOM 1545 C C . ASN A 1 204 ? -9.169 7.942 21.984 1.00 66.31 204 ASN A C 1
ATOM 1547 O O . ASN A 1 204 ? -8.630 8.266 20.924 1.00 66.31 204 ASN A O 1
ATOM 1551 N N . TYR A 1 205 ? -8.509 7.308 22.954 1.00 72.44 205 TYR A N 1
ATOM 1552 C CA . TYR A 1 205 ? -7.101 6.922 22.845 1.00 72.44 205 TYR A CA 1
ATOM 1553 C C . TYR A 1 205 ? -6.946 5.557 22.167 1.00 72.44 205 TYR A C 1
ATOM 1555 O O . TYR A 1 205 ? -7.764 4.651 22.348 1.00 72.44 205 TYR A O 1
ATOM 1563 N N . PHE A 1 206 ? -5.863 5.381 21.411 1.00 78.44 206 PHE A N 1
ATOM 1564 C CA . PHE A 1 206 ? -5.463 4.069 20.907 1.00 78.44 206 PHE A CA 1
ATOM 1565 C C . PHE A 1 206 ? -4.688 3.313 21.987 1.00 78.44 206 PHE A C 1
ATOM 1567 O O . PHE A 1 206 ? -3.784 3.869 22.606 1.00 78.44 206 PHE A O 1
ATOM 1574 N N . ARG A 1 207 ? -5.040 2.044 22.211 1.00 76.88 207 ARG A N 1
ATOM 1575 C CA . ARG A 1 207 ? -4.302 1.139 23.102 1.00 76.88 207 ARG A CA 1
ATOM 1576 C C . ARG A 1 207 ? -2.972 0.736 22.483 1.0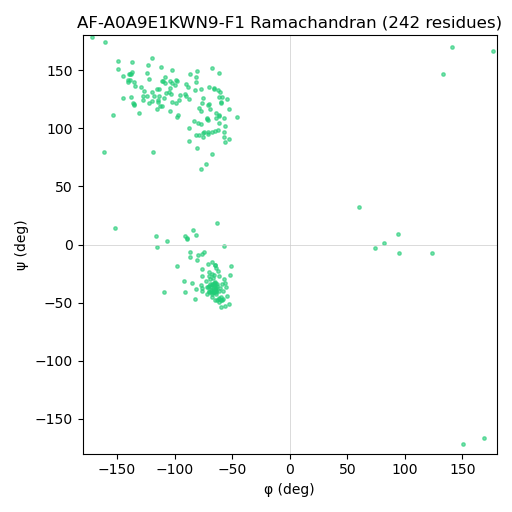0 76.88 207 ARG A C 1
ATOM 1578 O O . ARG A 1 207 ? -1.966 0.665 23.175 1.00 76.88 207 ARG A O 1
ATOM 1585 N N . ASP A 1 208 ? -3.000 0.446 21.188 1.00 76.00 208 ASP A N 1
ATOM 1586 C CA . ASP A 1 208 ? -1.824 0.081 20.413 1.00 76.00 208 ASP A CA 1
ATOM 1587 C C . ASP A 1 208 ? -1.919 0.732 19.035 1.00 76.00 208 ASP A C 1
ATOM 1589 O O . ASP A 1 208 ? -3.002 0.797 18.444 1.00 76.00 208 ASP A O 1
ATOM 1593 N N . VAL A 1 209 ? -0.788 1.230 18.547 1.00 82.88 209 VAL A N 1
ATOM 1594 C CA . VAL A 1 209 ? -0.637 1.768 17.198 1.00 82.88 209 VAL A CA 1
ATOM 1595 C C . VAL A 1 209 ? 0.598 1.126 16.594 1.00 82.88 209 VAL A C 1
ATOM 1597 O O . VAL A 1 209 ? 1.724 1.374 17.028 1.00 82.88 209 VAL A O 1
ATOM 1600 N N . LYS A 1 210 ? 0.389 0.312 15.565 1.00 85.00 210 LYS A N 1
ATOM 1601 C CA . LYS A 1 210 ? 1.465 -0.245 14.749 1.00 85.00 210 LYS A CA 1
ATOM 1602 C C . LYS A 1 210 ? 1.511 0.500 13.429 1.00 85.00 210 LYS A C 1
ATOM 1604 O O . LYS A 1 210 ? 0.479 0.847 12.866 1.00 85.00 210 LYS A O 1
ATOM 1609 N N . SER A 1 211 ? 2.713 0.763 12.935 1.00 87.25 211 SER A N 1
ATOM 1610 C CA . SER A 1 211 ? 2.890 1.328 11.601 1.00 87.25 211 SER A CA 1
ATOM 1611 C C . SER A 1 211 ? 4.032 0.640 10.879 1.00 87.25 211 SER A C 1
ATOM 1613 O O . SER A 1 211 ? 4.980 0.176 11.515 1.00 87.25 211 SER A O 1
ATOM 1615 N N . THR A 1 212 ? 3.909 0.560 9.561 1.00 85.62 212 THR A N 1
ATOM 1616 C CA . THR A 1 212 ? 4.900 -0.021 8.664 1.00 85.62 212 THR A CA 1
ATOM 1617 C C . THR A 1 212 ? 5.021 0.822 7.409 1.00 85.62 212 THR A C 1
ATOM 1619 O O . THR A 1 212 ? 4.041 1.421 6.951 1.00 85.62 212 THR A O 1
ATOM 1622 N N . LYS A 1 213 ? 6.228 0.880 6.852 1.00 88.69 213 LYS A N 1
ATOM 1623 C CA . LYS A 1 213 ? 6.473 1.464 5.540 1.00 88.69 213 LYS A CA 1
ATOM 1624 C C . LYS A 1 213 ? 6.577 0.377 4.483 1.00 88.69 213 LYS A C 1
ATOM 1626 O O . LYS A 1 213 ? 7.213 -0.657 4.680 1.00 88.69 213 LYS A O 1
ATOM 1631 N N . ILE A 1 214 ? 5.954 0.646 3.348 1.00 88.88 214 ILE A N 1
ATOM 1632 C CA . ILE A 1 214 ? 5.925 -0.216 2.177 1.00 88.88 214 ILE A CA 1
ATOM 1633 C C . ILE A 1 214 ? 6.450 0.611 1.016 1.00 88.88 214 IL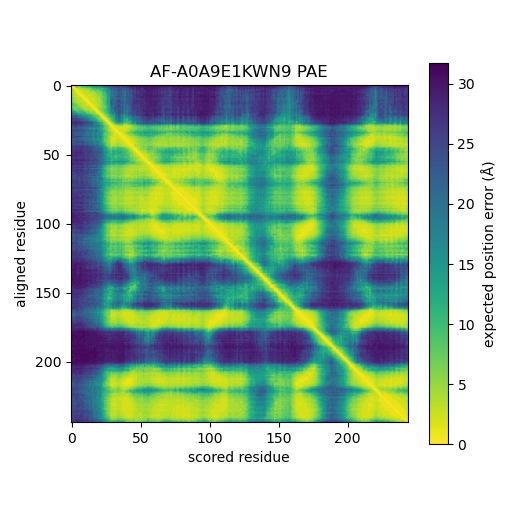E A C 1
ATOM 1635 O O . ILE A 1 214 ? 5.950 1.701 0.752 1.00 88.88 214 ILE A O 1
ATOM 1639 N N . ALA A 1 215 ? 7.436 0.087 0.308 1.00 88.50 215 ALA A N 1
ATOM 1640 C CA . ALA A 1 215 ? 7.842 0.592 -0.986 1.00 88.50 215 ALA A CA 1
ATOM 1641 C C . ALA A 1 215 ? 7.532 -0.450 -2.049 1.00 88.50 215 ALA A C 1
ATOM 1643 O O . ALA A 1 215 ? 7.840 -1.631 -1.892 1.00 88.50 215 ALA A O 1
ATOM 1644 N N . VAL A 1 216 ? 6.943 -0.003 -3.146 1.00 89.00 216 VAL A N 1
ATOM 1645 C CA . VAL A 1 216 ? 6.683 -0.822 -4.325 1.00 89.00 216 VAL A CA 1
ATOM 1646 C C . VAL A 1 216 ? 7.284 -0.108 -5.509 1.00 89.00 216 VAL A C 1
ATOM 1648 O O . VAL A 1 216 ? 7.081 1.091 -5.676 1.00 89.00 216 VAL A O 1
ATOM 1651 N N . PHE A 1 217 ? 8.028 -0.836 -6.323 1.00 86.94 217 PHE A N 1
ATOM 1652 C CA . PHE A 1 217 ? 8.727 -0.273 -7.462 1.00 86.94 217 PHE A CA 1
ATOM 1653 C C . PHE A 1 217 ? 8.601 -1.197 -8.664 1.00 86.94 217 PHE A C 1
ATOM 1655 O O . PHE A 1 217 ? 8.543 -2.421 -8.530 1.00 86.94 217 PHE A O 1
ATOM 1662 N N . ALA A 1 218 ? 8.547 -0.602 -9.847 1.00 87.81 218 ALA A N 1
ATOM 1663 C CA . ALA A 1 218 ? 8.587 -1.326 -11.102 1.00 87.81 218 ALA A CA 1
ATOM 1664 C C . ALA A 1 218 ? 9.257 -0.486 -12.189 1.00 87.81 218 ALA A C 1
ATOM 1666 O O . ALA A 1 218 ? 9.315 0.740 -12.113 1.00 87.81 218 ALA A O 1
ATOM 1667 N N . GLY A 1 219 ? 9.761 -1.158 -13.212 1.00 85.50 219 GLY A N 1
ATOM 1668 C CA . GLY A 1 219 ? 10.363 -0.541 -14.383 1.00 85.50 219 GLY A CA 1
ATOM 1669 C C . GLY A 1 219 ? 10.660 -1.585 -15.448 1.00 85.50 219 GLY A C 1
ATOM 1670 O O . GLY A 1 219 ? 10.434 -2.778 -15.261 1.00 85.50 219 GLY A O 1
ATOM 1671 N N . GLY A 1 220 ? 11.179 -1.160 -16.586 1.00 76.69 220 GLY A N 1
ATOM 1672 C CA . GLY A 1 220 ? 11.505 -2.069 -17.678 1.00 76.69 220 GLY A CA 1
ATOM 1673 C C . GLY A 1 220 ? 12.004 -1.307 -18.891 1.00 76.69 220 GLY A C 1
ATOM 1674 O O . GLY A 1 220 ? 11.862 -0.094 -18.968 1.00 76.69 220 GLY A O 1
ATOM 1675 N N . GLN A 1 221 ? 12.594 -2.024 -19.843 1.00 72.19 221 GLN A N 1
ATOM 1676 C CA . GLN A 1 221 ? 12.946 -1.444 -21.138 1.00 72.19 221 GLN A CA 1
ATOM 1677 C C . GLN A 1 221 ? 11.759 -1.595 -22.091 1.00 72.19 221 GLN A C 1
ATOM 1679 O O . GLN A 1 221 ? 11.196 -2.686 -22.172 1.00 72.19 221 GLN A O 1
ATOM 1684 N N . ASN A 1 222 ? 11.431 -0.538 -22.841 1.00 71.44 222 ASN A N 1
ATOM 1685 C CA . ASN A 1 222 ? 10.351 -0.519 -23.840 1.00 71.44 222 ASN A CA 1
ATOM 1686 C C . ASN A 1 222 ? 8.949 -0.814 -23.273 1.00 71.44 222 ASN A C 1
ATOM 1688 O O . ASN A 1 222 ? 8.118 -1.407 -23.957 1.00 71.44 222 ASN A O 1
ATOM 1692 N N . VAL A 1 223 ? 8.689 -0.414 -22.028 1.00 79.75 223 VAL A N 1
ATOM 1693 C CA . VAL A 1 223 ? 7.370 -0.532 -21.390 1.00 79.75 223 VAL A CA 1
ATOM 1694 C C . VAL A 1 223 ? 6.740 0.848 -21.260 1.00 79.75 223 VAL A C 1
ATOM 1696 O O . VAL A 1 223 ? 7.443 1.833 -21.033 1.00 79.75 223 VAL A O 1
ATOM 1699 N N . ASN A 1 224 ? 5.419 0.937 -21.411 1.00 83.94 224 ASN A N 1
ATOM 1700 C CA . ASN A 1 224 ? 4.728 2.205 -21.228 1.00 83.94 224 ASN A CA 1
ATOM 1701 C C . ASN A 1 224 ? 4.732 2.585 -19.742 1.00 83.94 224 ASN A C 1
ATOM 1703 O O . ASN A 1 224 ? 4.444 1.762 -18.869 1.00 83.94 224 ASN A O 1
ATOM 1707 N N . GLN A 1 225 ? 5.031 3.848 -19.448 1.00 81.88 225 GLN A N 1
ATOM 1708 C CA . GLN A 1 225 ? 5.039 4.366 -18.087 1.00 81.88 225 GLN A CA 1
ATOM 1709 C C . GLN A 1 225 ? 3.673 4.215 -17.405 1.00 81.88 225 GLN A C 1
ATOM 1711 O O . GLN A 1 225 ? 3.624 3.925 -16.211 1.00 81.88 225 GLN A O 1
ATOM 1716 N N . SER A 1 226 ? 2.566 4.335 -18.147 1.00 86.12 226 SER A N 1
ATOM 1717 C CA . SER A 1 226 ? 1.223 4.094 -17.603 1.00 86.12 226 SER A CA 1
ATOM 1718 C C . SER A 1 226 ? 1.078 2.689 -17.020 1.00 86.12 226 SER A C 1
ATOM 1720 O O . SER A 1 226 ? 0.493 2.517 -15.951 1.00 86.12 226 SER A O 1
ATOM 1722 N N . ASP A 1 227 ? 1.658 1.696 -17.692 1.00 87.44 227 ASP A N 1
ATOM 1723 C CA . ASP A 1 227 ? 1.535 0.285 -17.331 1.00 87.44 227 ASP A CA 1
ATOM 1724 C C . ASP A 1 227 ? 2.410 -0.033 -16.119 1.00 87.44 227 ASP A C 1
ATOM 1726 O O . ASP A 1 227 ? 1.991 -0.753 -15.209 1.00 87.44 227 ASP A O 1
ATOM 1730 N N . VAL A 1 228 ? 3.596 0.578 -16.049 1.00 86.62 228 VAL A N 1
ATOM 1731 C CA . VAL A 1 228 ? 4.478 0.514 -14.876 1.00 86.62 228 VAL A CA 1
ATOM 1732 C C . VAL A 1 228 ? 3.785 1.124 -13.657 1.00 86.62 228 VAL A C 1
ATOM 1734 O O . VAL A 1 228 ? 3.706 0.483 -12.608 1.00 86.62 228 VAL A O 1
ATOM 1737 N N . VAL A 1 229 ? 3.220 2.327 -13.793 1.00 87.94 229 VAL A N 1
ATOM 1738 C CA . VAL A 1 229 ? 2.496 3.014 -12.711 1.00 87.94 229 VAL A CA 1
ATOM 1739 C C . VAL A 1 229 ? 1.312 2.174 -12.239 1.00 87.94 229 VAL A C 1
ATOM 1741 O O . VAL A 1 229 ? 1.127 1.985 -11.035 1.00 87.94 229 VAL A O 1
ATOM 1744 N N . GLN A 1 230 ? 0.527 1.622 -13.165 1.00 89.06 230 GLN A N 1
ATOM 1745 C CA . GLN A 1 230 ? -0.616 0.781 -12.821 1.00 89.06 230 GLN A CA 1
ATOM 1746 C C . GLN A 1 230 ? -0.186 -0.515 -12.124 1.00 89.06 230 GLN A C 1
ATOM 1748 O O . GLN A 1 230 ? -0.820 -0.932 -11.152 1.00 89.06 230 GLN A O 1
ATOM 1753 N N . THR A 1 231 ? 0.918 -1.120 -12.563 1.00 89.31 231 THR A N 1
ATOM 1754 C CA . THR A 1 231 ? 1.508 -2.308 -11.931 1.00 89.31 231 THR A CA 1
ATOM 1755 C C . THR A 1 231 ? 1.926 -2.013 -10.493 1.00 89.31 231 THR A C 1
ATOM 1757 O O . THR A 1 231 ? 1.563 -2.762 -9.584 1.00 89.31 231 THR A O 1
ATOM 1760 N N . VAL A 1 232 ? 2.608 -0.889 -10.253 1.00 89.69 232 VAL A N 1
ATOM 1761 C CA . VAL A 1 232 ? 3.006 -0.463 -8.902 1.00 89.69 232 VAL A CA 1
ATOM 1762 C C . VAL A 1 232 ? 1.786 -0.222 -8.016 1.00 89.69 232 VAL A C 1
ATOM 1764 O O . VAL A 1 232 ? 1.737 -0.734 -6.898 1.00 89.69 232 VAL A O 1
ATOM 1767 N N . LYS A 1 233 ? 0.761 0.478 -8.517 1.00 90.38 233 LYS A N 1
ATOM 1768 C CA . LYS A 1 233 ? -0.495 0.725 -7.783 1.00 90.38 233 LYS A CA 1
ATOM 1769 C C . LYS A 1 233 ? -1.210 -0.574 -7.409 1.00 90.38 233 LYS A C 1
ATOM 1771 O O . LYS A 1 233 ? -1.596 -0.762 -6.257 1.00 90.38 233 LYS A O 1
ATOM 1776 N N . ASN A 1 234 ? -1.355 -1.494 -8.362 1.00 91.50 234 ASN A N 1
ATOM 1777 C CA . ASN A 1 234 ? -1.999 -2.788 -8.137 1.00 91.50 234 ASN A CA 1
ATOM 1778 C C . ASN A 1 234 ? -1.223 -3.655 -7.142 1.00 91.50 234 ASN A C 1
ATOM 1780 O O . ASN A 1 234 ? -1.823 -4.326 -6.298 1.00 91.50 234 ASN A O 1
ATOM 1784 N N . ARG A 1 235 ? 0.109 -3.628 -7.215 1.00 89.50 235 ARG A N 1
ATOM 1785 C CA . ARG A 1 235 ? 0.963 -4.374 -6.296 1.00 89.50 235 ARG A CA 1
ATOM 1786 C C . ARG A 1 235 ? 0.930 -3.783 -4.890 1.00 89.50 235 ARG A C 1
ATOM 1788 O O . ARG A 1 235 ? 0.829 -4.551 -3.940 1.00 89.50 235 ARG A O 1
ATOM 1795 N N . LEU A 1 236 ? 0.944 -2.456 -4.753 1.00 90.62 236 LEU A N 1
ATOM 1796 C CA . LEU A 1 236 ? 0.760 -1.795 -3.461 1.00 90.62 236 LEU A CA 1
ATOM 1797 C C . LEU A 1 236 ? -0.580 -2.181 -2.841 1.00 90.62 236 LEU A C 1
ATOM 1799 O O . LEU A 1 236 ? -0.601 -2.594 -1.689 1.00 90.62 236 LEU A O 1
ATOM 1803 N N . TYR A 1 237 ? -1.669 -2.120 -3.612 1.00 90.88 237 TYR A N 1
ATOM 1804 C CA . TYR A 1 237 ? -2.975 -2.583 -3.151 1.00 90.88 237 TYR A CA 1
ATOM 1805 C C . TYR A 1 237 ? -2.916 -4.019 -2.619 1.00 90.88 237 TYR A C 1
ATOM 1807 O O . TYR A 1 237 ? -3.336 -4.248 -1.494 1.00 90.88 237 TYR A O 1
ATOM 1815 N N . SER A 1 238 ? -2.348 -4.945 -3.398 1.00 89.25 238 SER A N 1
ATOM 1816 C CA . SER A 1 238 ? -2.297 -6.369 -3.032 1.00 89.25 238 SER A CA 1
ATOM 1817 C C . SER A 1 238 ? -1.510 -6.597 -1.738 1.00 89.25 238 SER A C 1
ATOM 1819 O O . SER A 1 238 ? -1.901 -7.379 -0.885 1.00 89.25 238 SER A O 1
ATOM 1821 N N . ILE A 1 239 ? -0.402 -5.874 -1.554 1.00 87.94 239 ILE A N 1
ATOM 1822 C CA . ILE A 1 239 ? 0.384 -5.967 -0.319 1.00 87.94 239 ILE A CA 1
ATOM 1823 C C . ILE A 1 239 ? -0.408 -5.403 0.862 1.00 87.94 239 ILE A C 1
ATOM 1825 O O . ILE A 1 239 ? -0.433 -6.013 1.922 1.00 87.94 239 ILE A O 1
ATOM 1829 N N . VAL A 1 240 ? -1.046 -4.242 0.698 1.00 88.75 240 VAL A N 1
ATOM 1830 C CA . VAL A 1 240 ? -1.805 -3.596 1.778 1.00 88.75 240 VAL A CA 1
ATOM 1831 C C . VAL A 1 240 ? -3.033 -4.417 2.163 1.00 88.75 240 VAL A C 1
ATOM 1833 O O . VAL A 1 240 ? -3.328 -4.513 3.353 1.00 88.75 240 VAL A O 1
ATOM 1836 N N . SER A 1 241 ? -3.717 -5.028 1.193 1.00 87.62 241 SER A N 1
ATOM 1837 C CA . SER A 1 241 ? -4.842 -5.918 1.464 1.00 87.62 241 SER A CA 1
ATOM 1838 C C . SER A 1 241 ? -4.412 -7.145 2.253 1.00 87.62 241 SER A C 1
ATOM 1840 O O . SER A 1 241 ? -5.173 -7.574 3.104 1.00 87.62 241 SER A O 1
ATOM 1842 N N . ASP A 1 242 ? -3.211 -7.680 2.019 1.00 83.75 242 ASP A N 1
ATOM 1843 C CA . ASP A 1 242 ? -2.716 -8.918 2.642 1.00 83.75 242 ASP A CA 1
ATOM 1844 C C . ASP A 1 242 ? -2.041 -8.723 4.010 1.00 83.75 242 ASP A C 1
ATOM 1846 O O . ASP A 1 242 ? -1.696 -9.701 4.668 1.00 83.75 242 ASP A O 1
ATOM 1850 N N . ILE A 1 243 ? -1.844 -7.479 4.459 1.00 75.81 243 ILE A N 1
ATOM 1851 C CA . ILE A 1 243 ? -1.283 -7.182 5.792 1.00 75.81 243 ILE A CA 1
ATOM 1852 C C . ILE A 1 243 ? -2.262 -7.538 6.925 1.00 75.81 243 ILE A C 1
ATOM 1854 O O . ILE A 1 243 ? -1.844 -7.758 8.061 1.00 75.81 243 ILE A O 1
ATOM 1858 N N . ILE A 1 244 ? -3.557 -7.585 6.631 1.00 64.00 244 ILE A N 1
ATOM 1859 C CA . ILE A 1 244 ? -4.624 -7.957 7.565 1.00 64.00 244 ILE A CA 1
ATOM 1860 C C . ILE A 1 244 ? -5.346 -9.168 6.999 1.00 64.00 244 ILE A C 1
ATOM 1862 O O . ILE A 1 244 ? -5.540 -9.171 5.766 1.00 64.00 244 ILE A O 1
#

pLDDT: mean 71.11, std 17.42, range [34.47, 94.19]

Foldseek 3Di:
DDPVVVVVVVVVVVVVVVVVVPPDDDLPFWDADPPQRKTKKKWKLWFFADACVVWPALEEAEEEEEPAPDPVPDPVVLRVLLQVLSVVRVHDYDDDPDGQKYKYKYFNHKFADDLCVCVVPVSLVVVVPDDPDDDDPDDPPDTDIDTDIDHVCSNSVPDSDNFKIKIKMKIKMFGWPPPPVPPPPPDDPDDDDPDDPPPPPVDTDTPDMDMMMMMMMMGGPPGDPVVRSVVRVVVVSVVNSRSD

Sequence (244 aa):
MNLEKVRFLSVIACALIVFIGCARPTRLGMIKDPATGIQYGSAIERSFFIDASQFESNYMKLSARNVSGDYNYKISDLVGRLETSFSEKGYSFGDSKEFGIKFDVVIEYSGHIQENMAAQYGFLGALTGGVVGYRSNARAGEAIGVLAGATLGAIAGSYVTEDTYIVIAKVSVGVINRLKSQKKTVTFSTSPELQDEKEVLGVNYFRDVKSTKIAVFAGGQNVNQSDVVQTVKNRLYSIVSDII

Radius of gyration: 26.28 Å; Cα contacts (8 Å, |Δi|>4): 370; chains: 1; bounding box: 79×32×92 Å

Nearest PDB structures (foldseek):
  9fs5-assembly1_A  TM=5.056E-01  e=2.045E-09  Escherichia coli
  9fsm-assembly1_A  TM=5.078E-01  e=7.066E-09  Klebsiella pneumoniae
  5t11-assembly1_K  TM=5.872E-01  e=1.510E-03  Paraburkholderia phytofirmans PsJN
  7rxu-assembly1_A  TM=4.280E-01  e=9.697E-03  Campylobacter jejuni
  5uvr-assembly1_A  TM=1.889E-01  e=6.918E+00  Pseudomonas aeruginosa

Mean predicted aligned error: 14.21 Å

Solvent-accessible surface area (backbone atoms only — not comparable to full-atom values): 14280 Å² total; per-residue (Å²): 133,64,70,67,61,56,54,54,50,51,54,52,52,54,53,53,57,60,64,64,73,68,69,75,81,72,62,55,62,45,53,67,39,88,86,75,52,42,27,36,40,39,32,33,58,40,43,48,71,57,63,46,86,80,41,100,43,38,31,39,42,79,48,68,46,77,70,35,80,51,81,86,62,57,52,68,61,55,50,56,53,45,53,52,54,40,42,76,62,61,38,42,77,73,90,62,91,75,54,35,33,38,40,38,40,36,33,61,37,56,47,64,59,55,89,58,46,41,74,76,38,50,63,38,40,48,66,65,73,60,89,77,80,77,85,71,92,62,60,99,88,55,61,70,68,46,73,49,65,37,34,48,48,52,34,56,76,72,55,69,37,93,59,27,41,35,37,33,33,40,40,35,42,32,35,50,47,76,75,67,82,74,79,76,78,77,85,54,101,84,63,80,82,82,78,78,75,77,79,77,64,96,62,90,51,63,68,46,74,51,72,28,46,38,38,24,32,22,27,46,80,99,54,59,66,69,58,38,52,49,50,29,53,54,50,46,49,54,53,61,52,64,40,79

Secondary structure (DSSP, 8-state):
--HHHHHHHHHHHHHHHHHHTT-----TTPEEPTTT--EEEEEEEEE----GGGSS--BEEEEEEE-S--TT--HHHHHHHHHHHHHHTT-B-SS-S--SEEEEEEEEEEEE--TTHHHHSHHHHHTTS----------TT----EEEE--HHHHHHHH--TTEEEEEEEEEEEEE------------TT-----------SSPPEEEEEEEEEEEEEE-SS--HHHHHHHHHHHHHHHHHHT-